Protein AF-A0A9P9FDB9-F1 (afdb_monomer_lite)

Secondary structure (DSSP, 8-state):
----PPP------EEEEEEEEEEESBSEE-SEEEEEEEEEEEEEEEEE---S---GGGGG-GGGS----TT-SS-TTTT--EEEEEEEEEE-TTEEEEEEEESSSPPSEE-BT-EEEEEEEEEEEE-----------S-----HHHHHHHHHHHTT--EEEEEEEEEEEEETTS--EE-GGGGTSS--EE---EEEEEEEEEEEP-TT-TTSPP--B-GGGTHHHHHHHH-HHHHHHHHHHHHHT------------------------------------

Organism: NCBI:txid307937

Radius of gyration: 31.64 Å; chains: 1; bounding box: 134×62×79 Å

pLDDT: mean 72.61, std 21.55, range [30.05, 97.5]

Foldseek 3Di:
DDDDDDDDDPPQQWAWDKDKDKDWLKQAAEAFKDKGKMKIKIATWIAGDDPPDDDPVVVPDPVRTDPDDPDDPDPQDSRWWWFQKDKDKAWDPFKDWPDKDAPDDPPRIHTHGDMGMMMTIMMGHHHDPDPPPDPDPDPDPDDVVNVVQVVCLQLQVDKDWTIKMKIKTAIPVWDKDAPPVVVVDPDGIDGDMDIDIDTDMHTYADPVHPNHDPTHGHCVRVLVVCCVHVNNVVSVVVSVVRVVPDDDRPPPPPPPPDPDDDDDDDDDDDDDDDDDDDDDD

Structure (mmCIF, N/CA/C/O backbone):
data_AF-A0A9P9FDB9-F1
#
_entry.id   AF-A0A9P9FDB9-F1
#
loop_
_atom_site.group_PDB
_atom_site.id
_atom_site.type_symbol
_atom_site.label_atom_id
_atom_site.label_alt_id
_atom_site.label_comp_id
_atom_site.label_asym_id
_atom_site.label_entity_id
_atom_site.label_seq_id
_atom_site.pdbx_PDB_ins_code
_atom_site.Cartn_x
_atom_site.Cartn_y
_atom_site.Cartn_z
_atom_site.occupancy
_atom_site.B_iso_or_equiv
_atom_site.auth_seq_id
_atom_site.auth_comp_id
_atom_site.auth_asym_id
_atom_site.auth_atom_id
_atom_site.pdbx_PDB_model_num
ATOM 1 N N . MET A 1 1 ? 57.859 -5.981 -10.224 1.00 38.59 1 MET A N 1
ATOM 2 C CA . MET A 1 1 ? 56.650 -5.133 -10.282 1.00 38.59 1 MET A CA 1
ATOM 3 C C . MET A 1 1 ? 55.458 -6.046 -10.507 1.00 38.59 1 MET A C 1
ATOM 5 O O . MET A 1 1 ? 55.127 -6.369 -11.637 1.00 38.59 1 MET A O 1
ATOM 9 N N . THR A 1 2 ? 54.909 -6.576 -9.421 1.00 35.78 2 THR A N 1
ATOM 10 C CA . THR A 1 2 ? 53.761 -7.485 -9.413 1.00 35.78 2 THR A CA 1
ATOM 11 C C . THR A 1 2 ? 52.486 -6.652 -9.339 1.00 35.78 2 THR A C 1
ATOM 13 O O . THR A 1 2 ? 52.218 -6.010 -8.326 1.00 35.78 2 THR A O 1
ATOM 16 N N . GLY A 1 3 ? 51.729 -6.621 -10.438 1.00 41.47 3 GLY A N 1
ATOM 17 C CA . GLY A 1 3 ? 50.389 -6.046 -10.476 1.00 41.47 3 GLY A CA 1
ATOM 18 C C . GLY A 1 3 ? 49.434 -6.927 -9.679 1.00 41.47 3 GLY A C 1
ATOM 19 O O . GLY A 1 3 ? 49.027 -7.988 -10.143 1.00 41.47 3 GLY A O 1
ATOM 20 N N . LEU A 1 4 ? 49.119 -6.502 -8.459 1.00 43.50 4 LEU A N 1
ATOM 21 C CA . LEU A 1 4 ? 48.033 -7.066 -7.669 1.00 43.50 4 LEU A CA 1
ATOM 22 C C . LEU A 1 4 ? 46.714 -6.560 -8.261 1.00 43.50 4 LEU A C 1
ATOM 24 O O . LEU A 1 4 ? 46.328 -5.415 -8.037 1.00 43.50 4 LEU A O 1
ATOM 28 N N . ASN A 1 5 ? 46.032 -7.414 -9.026 1.00 41.19 5 ASN A N 1
ATOM 29 C CA . ASN A 1 5 ? 44.599 -7.255 -9.257 1.00 41.19 5 ASN A CA 1
ATOM 30 C C . ASN A 1 5 ? 43.888 -7.259 -7.892 1.00 41.19 5 ASN A C 1
ATOM 32 O O . ASN A 1 5 ? 44.193 -8.132 -7.070 1.00 41.19 5 ASN A O 1
ATOM 36 N N . PRO A 1 6 ? 42.963 -6.323 -7.613 1.00 41.00 6 PRO A N 1
ATOM 37 C CA . PRO A 1 6 ? 42.204 -6.374 -6.377 1.00 41.00 6 PRO A CA 1
ATOM 38 C C . PRO A 1 6 ? 41.281 -7.608 -6.369 1.00 41.00 6 PRO A C 1
ATOM 40 O O . PRO A 1 6 ? 40.762 -8.006 -7.416 1.00 41.00 6 PRO A O 1
ATOM 43 N N . PRO A 1 7 ? 41.092 -8.233 -5.195 1.00 43.94 7 PRO A N 1
ATOM 44 C CA . PRO A 1 7 ? 40.336 -9.466 -5.043 1.00 43.94 7 PRO A CA 1
ATOM 45 C C . PRO A 1 7 ? 38.841 -9.182 -5.210 1.00 43.94 7 PRO A C 1
ATOM 47 O O . PRO A 1 7 ? 38.330 -8.226 -4.631 1.00 43.94 7 PRO A O 1
ATOM 50 N N . TRP A 1 8 ? 38.175 -10.016 -6.011 1.00 38.00 8 TRP A N 1
ATOM 51 C CA . TRP A 1 8 ? 36.730 -10.256 -6.088 1.00 38.00 8 TRP A CA 1
ATOM 52 C C . TRP A 1 8 ? 35.880 -9.404 -5.130 1.00 38.00 8 TRP A C 1
ATOM 54 O O . TRP A 1 8 ? 35.553 -9.839 -4.025 1.00 38.00 8 TRP A O 1
ATOM 64 N N . ARG A 1 9 ? 35.474 -8.202 -5.554 1.00 39.72 9 ARG A N 1
ATOM 65 C CA . ARG A 1 9 ? 34.215 -7.666 -5.037 1.00 39.72 9 ARG A CA 1
ATOM 66 C C . ARG A 1 9 ? 33.121 -8.441 -5.762 1.00 39.72 9 ARG A C 1
ATOM 68 O O . ARG A 1 9 ? 33.160 -8.470 -6.991 1.00 39.72 9 ARG A O 1
ATOM 75 N N . PRO A 1 10 ? 32.178 -9.098 -5.070 1.00 44.44 10 PRO A N 1
ATOM 76 C CA . PRO A 1 10 ? 30.914 -9.372 -5.719 1.00 44.44 10 PRO A CA 1
ATOM 77 C C . PRO A 1 10 ? 30.371 -8.000 -6.115 1.00 44.44 10 PRO A C 1
ATOM 79 O O . PRO A 1 10 ? 30.083 -7.178 -5.244 1.00 44.44 10 PRO A O 1
ATOM 82 N N . ASP A 1 11 ? 30.330 -7.714 -7.414 1.00 54.03 11 ASP A N 1
ATOM 83 C CA . ASP A 1 11 ? 29.536 -6.607 -7.921 1.00 54.03 11 ASP A CA 1
ATOM 84 C C . ASP A 1 11 ? 28.124 -6.876 -7.410 1.00 54.03 11 ASP A C 1
ATOM 86 O O . ASP A 1 11 ? 27.458 -7.821 -7.840 1.00 54.03 11 ASP A O 1
ATOM 90 N N . HIS A 1 12 ? 27.718 -6.147 -6.371 1.00 60.78 12 HIS A N 1
ATOM 91 C CA . HIS A 1 12 ? 26.379 -6.264 -5.829 1.00 60.78 12 HIS A CA 1
ATOM 92 C C . HIS A 1 12 ? 25.453 -5.777 -6.935 1.00 60.78 12 HIS A C 1
ATOM 94 O O . HIS A 1 12 ? 25.337 -4.580 -7.180 1.00 60.78 12 HIS A O 1
ATOM 100 N N . ALA A 1 13 ? 24.868 -6.716 -7.671 1.00 77.69 13 ALA A N 1
ATOM 101 C CA . ALA A 1 13 ? 23.904 -6.386 -8.696 1.00 77.69 13 ALA A CA 1
ATOM 102 C C . ALA A 1 13 ? 22.647 -5.888 -7.976 1.00 77.69 13 ALA A C 1
ATOM 104 O O . ALA A 1 13 ? 22.131 -6.573 -7.096 1.00 77.69 13 ALA A O 1
ATOM 105 N N . TYR A 1 14 ? 22.185 -4.686 -8.302 1.00 82.56 14 TYR A N 1
ATOM 106 C CA . TYR A 1 14 ? 20.953 -4.126 -7.754 1.00 82.56 14 TYR A CA 1
ATOM 107 C C . TYR A 1 14 ? 19.859 -4.163 -8.812 1.00 82.56 14 TYR A C 1
ATOM 109 O O . TYR A 1 14 ? 20.126 -4.036 -10.007 1.00 82.56 14 TYR A O 1
ATOM 117 N N . VAL A 1 15 ? 18.621 -4.315 -8.359 1.00 87.38 15 VAL A N 1
ATOM 118 C CA . VAL A 1 15 ? 17.427 -4.245 -9.197 1.00 87.38 15 VAL A CA 1
ATOM 119 C C . VAL A 1 15 ? 16.468 -3.215 -8.625 1.00 87.38 15 VAL A C 1
ATOM 121 O O . VAL A 1 15 ? 16.246 -3.161 -7.413 1.00 87.38 15 VAL A O 1
ATOM 124 N N . LEU A 1 16 ? 15.911 -2.380 -9.496 1.00 90.31 16 LEU A N 1
ATOM 125 C CA . LEU A 1 16 ? 14.859 -1.454 -9.119 1.00 90.31 16 LEU A CA 1
ATOM 126 C C . LEU A 1 16 ? 13.549 -2.217 -8.887 1.00 90.31 16 LEU A C 1
ATOM 128 O O . LEU A 1 16 ? 13.047 -2.916 -9.761 1.00 90.31 16 LEU A O 1
ATOM 132 N N . THR A 1 17 ? 12.965 -2.070 -7.705 1.00 91.00 17 THR A N 1
ATOM 133 C CA . THR A 1 17 ? 11.674 -2.667 -7.351 1.00 91.00 17 THR A CA 1
ATOM 134 C C . THR A 1 17 ? 10.758 -1.616 -6.734 1.00 91.00 17 THR A C 1
ATOM 136 O O . THR A 1 17 ? 11.233 -0.676 -6.088 1.00 91.00 17 THR A O 1
ATOM 139 N N . PRO A 1 18 ? 9.433 -1.721 -6.929 1.00 93.38 18 PRO A N 1
ATOM 140 C CA . PRO A 1 18 ? 8.509 -0.883 -6.189 1.00 93.38 18 PRO A CA 1
ATOM 141 C C . PRO A 1 18 ? 8.477 -1.336 -4.726 1.00 93.38 18 PRO A C 1
ATOM 143 O O . PRO A 1 18 ? 8.327 -2.518 -4.419 1.00 93.38 18 PRO A O 1
ATOM 146 N N . HIS A 1 19 ? 8.585 -0.378 -3.819 1.00 93.75 19 HIS A N 1
ATOM 147 C CA . HIS A 1 19 ? 8.390 -0.561 -2.391 1.00 93.75 19 HIS A CA 1
ATOM 148 C C . HIS A 1 19 ? 7.096 0.128 -1.982 1.00 93.75 19 HIS A C 1
ATOM 150 O O . HIS A 1 19 ? 6.933 1.317 -2.244 1.00 93.75 19 HIS A O 1
ATOM 156 N N . VAL A 1 20 ? 6.195 -0.611 -1.338 1.00 95.31 20 VAL A N 1
ATOM 157 C CA . VAL A 1 20 ? 4.917 -0.086 -0.852 1.00 95.31 20 VAL A CA 1
ATOM 158 C C . VAL A 1 20 ? 5.013 0.140 0.648 1.00 95.31 20 VAL A C 1
ATOM 160 O O . VAL A 1 20 ? 5.289 -0.791 1.400 1.00 95.31 20 VAL A O 1
ATOM 163 N N . GLU A 1 21 ? 4.747 1.364 1.075 1.00 95.44 21 GLU A N 1
ATOM 164 C CA . GLU A 1 21 ? 4.654 1.749 2.476 1.00 95.44 21 GLU A CA 1
ATOM 165 C C . GLU A 1 21 ? 3.246 2.260 2.770 1.00 95.44 21 GLU A C 1
ATOM 167 O O . GLU A 1 21 ? 2.665 3.006 1.980 1.00 95.44 21 GLU A O 1
ATOM 172 N N . VAL A 1 22 ? 2.672 1.820 3.890 1.00 94.94 22 VAL A N 1
ATOM 173 C CA . VAL A 1 22 ? 1.297 2.154 4.259 1.00 94.94 22 VAL A CA 1
ATOM 174 C C . VAL A 1 22 ? 1.279 2.799 5.634 1.00 94.94 22 VAL A C 1
ATOM 176 O O . VAL A 1 22 ? 1.628 2.170 6.631 1.00 94.94 22 VAL A O 1
ATOM 179 N N . THR A 1 23 ? 0.807 4.039 5.684 1.00 94.06 23 THR A N 1
ATOM 180 C CA . THR A 1 23 ? 0.662 4.825 6.909 1.00 94.06 23 THR A CA 1
ATOM 181 C C . THR A 1 23 ? -0.819 5.037 7.174 1.00 94.06 23 THR A C 1
ATOM 183 O O . THR A 1 23 ? -1.564 5.516 6.321 1.00 94.06 23 THR A O 1
ATOM 186 N N . SER A 1 24 ? -1.284 4.642 8.353 1.00 90.81 24 SER A N 1
ATOM 187 C CA . SER A 1 24 ? -2.687 4.783 8.753 1.00 90.81 24 SER A CA 1
ATOM 188 C C . SER A 1 24 ? -2.852 5.910 9.765 1.00 90.81 24 SER A C 1
ATOM 190 O O . SER A 1 24 ? -1.979 6.141 10.598 1.00 90.81 24 SER A O 1
ATOM 192 N N . GLU A 1 25 ? -4.004 6.576 9.729 1.00 89.19 25 GLU A N 1
ATOM 193 C CA . GLU A 1 25 ? -4.431 7.506 10.782 1.00 89.19 25 GLU A CA 1
ATOM 194 C C . GLU A 1 25 ? -4.659 6.795 12.130 1.00 89.19 25 GLU A C 1
ATOM 196 O O . GLU A 1 25 ? -4.532 7.393 13.198 1.00 89.19 25 GLU A O 1
ATOM 201 N N . VAL A 1 26 ? -5.003 5.507 12.077 1.00 87.69 26 VAL A N 1
ATOM 202 C CA . VAL A 1 26 ? -5.323 4.668 13.234 1.00 87.69 26 VAL A CA 1
ATOM 203 C C . VAL A 1 26 ? -4.189 3.690 13.528 1.00 87.69 26 VAL A C 1
ATOM 205 O O . VAL A 1 26 ? -3.672 3.036 12.623 1.00 87.69 26 VAL A O 1
ATOM 208 N N . ALA A 1 27 ? -3.831 3.551 14.805 1.00 85.19 27 ALA A N 1
ATOM 209 C CA . ALA A 1 27 ? -2.856 2.552 15.252 1.00 85.19 27 ALA A CA 1
ATOM 210 C C . ALA A 1 27 ? -3.516 1.213 15.629 1.00 85.19 27 ALA A C 1
ATOM 212 O O . ALA 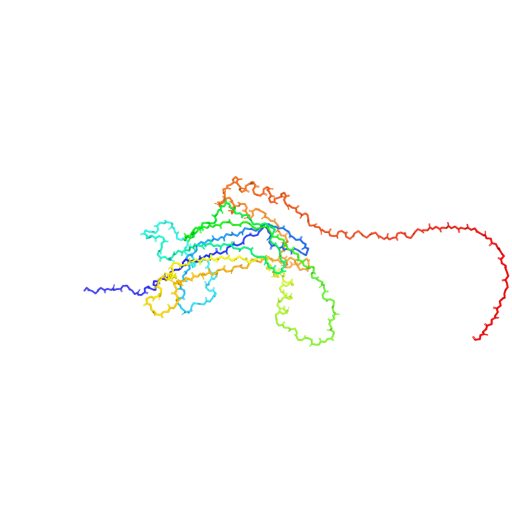A 1 27 ? -2.950 0.144 15.393 1.00 85.19 27 ALA A O 1
ATOM 213 N N . ALA A 1 28 ? -4.718 1.272 16.210 1.00 87.56 28 ALA A N 1
ATOM 214 C CA . ALA A 1 28 ? -5.492 0.103 16.609 1.00 87.56 28 ALA A CA 1
ATOM 215 C C . ALA A 1 28 ? -7.002 0.377 16.553 1.00 87.56 28 ALA A C 1
ATOM 217 O O . ALA A 1 28 ? -7.446 1.514 16.729 1.00 87.56 28 ALA A O 1
ATOM 218 N N . LEU A 1 29 ? -7.794 -0.674 16.336 1.00 88.75 29 LEU A N 1
ATOM 219 C CA . LEU A 1 29 ? -9.251 -0.608 16.215 1.00 88.75 29 LEU A CA 1
ATOM 220 C C . LEU A 1 29 ? -9.948 -1.397 17.318 1.00 88.75 29 LEU A C 1
ATOM 222 O O . LEU A 1 29 ? -9.721 -2.592 17.465 1.00 88.75 29 LEU A O 1
ATOM 226 N N . ALA A 1 30 ? -10.857 -0.759 18.050 1.00 87.81 30 ALA A N 1
ATOM 227 C CA . ALA A 1 30 ? -11.768 -1.475 18.943 1.00 87.81 30 ALA A CA 1
ATOM 228 C C . ALA A 1 30 ? -12.859 -2.222 18.149 1.00 87.81 30 ALA A C 1
ATOM 230 O O . ALA A 1 30 ? -13.001 -2.049 16.939 1.00 87.81 30 ALA A O 1
ATOM 231 N N . ALA A 1 31 ? -13.689 -3.013 18.828 1.00 87.12 31 ALA A N 1
ATOM 232 C CA . ALA A 1 31 ? -14.883 -3.584 18.207 1.00 87.12 31 ALA A CA 1
ATOM 233 C C . ALA A 1 31 ? -15.829 -2.481 17.685 1.00 87.12 31 ALA A C 1
ATOM 235 O O . ALA A 1 31 ? -16.013 -1.454 18.340 1.00 87.12 31 ALA A O 1
ATOM 236 N N . GLY A 1 32 ? -16.451 -2.713 16.529 1.00 88.00 32 GLY A N 1
ATOM 237 C CA . GLY A 1 32 ? -17.389 -1.792 15.889 1.00 88.00 32 GLY A CA 1
ATOM 238 C C . GLY A 1 32 ? -17.008 -1.427 14.455 1.00 88.00 32 GLY A C 1
ATOM 239 O O . GLY A 1 32 ? -16.056 -1.957 13.880 1.00 88.00 32 GLY A O 1
ATOM 240 N N . ARG A 1 33 ? -17.783 -0.509 13.873 1.00 90.69 33 ARG A N 1
ATOM 241 C CA . ARG A 1 33 ? -17.546 0.020 12.528 1.00 90.69 33 ARG A CA 1
ATOM 242 C C . ARG A 1 33 ? -16.620 1.228 12.594 1.00 90.69 33 ARG A C 1
ATOM 244 O O . ARG A 1 33 ? -16.910 2.185 13.309 1.00 90.69 33 ARG A O 1
ATOM 251 N N . HIS A 1 34 ? -15.552 1.199 11.806 1.00 90.94 34 HIS A N 1
ATOM 252 C CA . HIS A 1 34 ? -14.562 2.271 11.734 1.00 90.94 34 HIS A CA 1
ATOM 253 C C . HIS A 1 34 ? -14.403 2.758 10.308 1.00 90.94 34 HIS A C 1
ATOM 255 O O . HIS A 1 34 ? -14.542 1.997 9.352 1.00 90.94 34 HIS A O 1
ATOM 261 N N . THR A 1 35 ? -14.099 4.041 10.172 1.00 92.62 35 THR A N 1
ATOM 262 C CA . THR A 1 35 ? -13.724 4.659 8.906 1.00 92.62 35 THR A CA 1
ATOM 263 C C . THR A 1 35 ? -12.554 5.592 9.170 1.00 92.62 35 THR A C 1
ATOM 265 O O . THR A 1 35 ? -12.587 6.331 10.152 1.00 92.62 35 THR A O 1
ATOM 268 N N . TRP A 1 36 ? -11.508 5.498 8.354 1.00 92.62 36 TRP A N 1
ATOM 269 C CA . TRP A 1 36 ? -10.285 6.286 8.510 1.00 92.62 36 TRP A CA 1
ATOM 270 C C . TRP A 1 36 ? -9.577 6.470 7.173 1.00 92.62 36 TRP A C 1
ATOM 272 O O . TRP A 1 36 ? -9.891 5.792 6.188 1.00 92.62 36 TRP A O 1
ATOM 282 N N . TRP A 1 37 ? -8.596 7.368 7.159 1.00 93.81 37 TRP A N 1
ATOM 283 C CA . TRP A 1 37 ? -7.721 7.564 6.014 1.00 93.81 37 TRP A CA 1
ATOM 284 C C . TRP A 1 37 ? -6.403 6.810 6.164 1.00 93.81 37 TRP A C 1
ATOM 286 O O . TRP A 1 37 ? -5.771 6.790 7.223 1.00 93.81 37 TRP A O 1
ATOM 296 N N . THR A 1 38 ? -5.962 6.201 5.068 1.00 94.69 38 THR A N 1
ATOM 297 C CA . THR A 1 38 ? -4.620 5.643 4.941 1.00 94.69 38 THR A CA 1
ATOM 298 C C . THR A 1 38 ? -3.898 6.272 3.763 1.00 94.69 38 THR A C 1
ATOM 300 O O . THR A 1 38 ? -4.480 6.512 2.704 1.00 94.69 38 THR A O 1
ATOM 303 N N . ALA A 1 39 ? -2.619 6.542 3.964 1.00 95.25 39 ALA A N 1
ATOM 304 C CA . ALA A 1 39 ? -1.687 6.905 2.928 1.00 95.25 39 ALA A CA 1
ATOM 305 C C . ALA A 1 39 ? -0.896 5.684 2.468 1.00 95.25 39 ALA A C 1
ATOM 307 O O . ALA A 1 39 ? -0.383 4.919 3.278 1.00 95.25 39 ALA A O 1
ATOM 308 N N . ILE A 1 40 ? -0.785 5.541 1.156 1.00 96.31 40 ILE A N 1
ATOM 309 C CA . ILE A 1 40 ? -0.046 4.491 0.473 1.00 96.31 40 ILE A CA 1
ATOM 310 C C . ILE A 1 40 ? 1.024 5.195 -0.350 1.00 96.31 40 ILE A C 1
ATOM 312 O O . ILE A 1 40 ? 0.719 5.853 -1.349 1.00 96.31 40 ILE A O 1
ATOM 316 N N . GLU A 1 41 ? 2.270 5.079 0.088 1.00 95.25 41 GLU A N 1
ATOM 317 C CA . GLU A 1 41 ? 3.427 5.578 -0.638 1.00 95.25 41 GLU A CA 1
ATOM 318 C C . GLU A 1 41 ? 4.073 4.436 -1.422 1.00 95.25 41 GLU A C 1
ATOM 320 O O . GLU A 1 41 ? 4.331 3.360 -0.885 1.00 95.25 41 GLU A O 1
ATOM 325 N N . ILE A 1 42 ? 4.334 4.665 -2.708 1.00 94.50 42 ILE A N 1
ATOM 326 C CA . ILE A 1 42 ? 5.038 3.704 -3.560 1.00 94.50 42 ILE A CA 1
ATOM 327 C C . ILE A 1 42 ? 6.321 4.353 -4.037 1.00 94.50 42 ILE A C 1
ATOM 329 O O . ILE A 1 42 ? 6.276 5.366 -4.730 1.00 94.50 42 ILE A O 1
ATOM 333 N N . THR A 1 43 ? 7.449 3.748 -3.688 1.00 92.62 43 THR A N 1
ATOM 334 C CA . THR A 1 43 ? 8.788 4.289 -3.932 1.00 92.62 43 THR A CA 1
ATOM 335 C C . THR A 1 43 ? 9.596 3.318 -4.776 1.00 92.62 43 THR A C 1
ATOM 337 O O . THR A 1 43 ? 9.605 2.120 -4.504 1.00 92.62 43 THR A O 1
ATOM 340 N N . GLY A 1 44 ? 10.316 3.810 -5.782 1.00 91.12 44 GLY A N 1
ATOM 341 C CA . GLY A 1 44 ? 11.301 2.996 -6.490 1.00 91.12 44 GLY A CA 1
ATOM 342 C C . GLY A 1 44 ? 12.529 2.786 -5.605 1.00 91.12 44 GLY A C 1
ATOM 343 O O . GLY A 1 44 ? 13.248 3.745 -5.324 1.00 91.12 44 GLY A O 1
ATOM 344 N N . ARG A 1 45 ? 12.788 1.554 -5.157 1.00 89.69 45 ARG A N 1
ATOM 345 C CA . ARG A 1 45 ? 13.952 1.214 -4.322 1.00 89.69 45 ARG A CA 1
ATOM 346 C C . ARG A 1 45 ? 14.900 0.267 -5.043 1.00 89.69 45 ARG A C 1
ATOM 348 O O . ARG A 1 45 ? 14.473 -0.643 -5.745 1.00 89.69 45 ARG A O 1
ATOM 355 N N . LEU A 1 46 ? 16.198 0.473 -4.840 1.00 88.12 46 LEU A N 1
ATOM 356 C CA . LEU A 1 46 ? 17.222 -0.459 -5.299 1.00 88.12 46 LEU A CA 1
ATOM 357 C C . LEU A 1 46 ? 17.380 -1.572 -4.273 1.00 88.12 46 LEU A C 1
ATOM 359 O O . LEU A 1 46 ? 17.792 -1.330 -3.140 1.00 88.12 46 LEU A O 1
ATOM 363 N N . SER A 1 47 ? 17.056 -2.789 -4.690 1.00 82.69 47 SER A N 1
ATOM 364 C CA . SER A 1 47 ? 17.197 -3.990 -3.876 1.00 82.69 47 SER A CA 1
ATOM 365 C C . SER A 1 47 ? 18.409 -4.787 -4.355 1.00 82.69 47 SER A C 1
ATOM 367 O O . SER A 1 47 ? 18.555 -4.981 -5.565 1.00 82.69 47 SER A O 1
ATOM 369 N N . PRO A 1 48 ? 19.292 -5.260 -3.460 1.00 80.50 48 PRO A N 1
ATOM 370 C CA . PRO A 1 48 ? 20.389 -6.128 -3.861 1.00 80.50 48 PRO A CA 1
ATOM 371 C C . PRO A 1 48 ? 19.837 -7.464 -4.372 1.00 80.50 48 PRO A C 1
ATOM 373 O O . PRO A 1 48 ? 18.974 -8.082 -3.746 1.00 80.50 48 PRO A O 1
ATOM 376 N N . ILE A 1 49 ? 20.360 -7.935 -5.499 1.00 75.62 49 ILE A N 1
ATOM 377 C CA . ILE A 1 49 ? 20.120 -9.283 -6.001 1.00 75.62 49 ILE A CA 1
ATOM 378 C C . ILE A 1 49 ? 20.911 -10.228 -5.102 1.00 75.62 49 ILE A C 1
ATOM 380 O O . ILE A 1 49 ? 22.142 -10.280 -5.125 1.00 75.62 49 ILE A O 1
ATOM 384 N N . LEU A 1 50 ? 20.187 -10.969 -4.269 1.00 65.81 50 LEU A N 1
ATOM 385 C CA . LEU A 1 50 ? 20.779 -11.984 -3.415 1.00 65.81 50 LEU A CA 1
ATOM 386 C C . LEU A 1 50 ? 21.108 -13.209 -4.275 1.00 65.81 50 LEU A C 1
ATOM 388 O O . LEU A 1 50 ? 20.233 -14.017 -4.585 1.00 65.81 50 LEU A O 1
ATOM 392 N N . SER A 1 51 ? 22.377 -13.360 -4.659 1.00 52.44 51 SER A N 1
ATOM 393 C CA . SER A 1 51 ? 22.886 -14.639 -5.162 1.00 52.44 51 SER A CA 1
ATOM 394 C C . SER A 1 51 ? 22.705 -15.688 -4.062 1.00 52.44 51 SER A C 1
ATOM 396 O O . SER A 1 51 ? 23.178 -15.495 -2.943 1.00 52.44 51 SER A O 1
ATOM 398 N N . GLY A 1 52 ? 21.943 -16.742 -4.369 1.00 47.38 52 GLY A N 1
ATOM 399 C CA . GLY A 1 52 ? 21.365 -17.691 -3.412 1.00 47.38 52 GLY A CA 1
ATOM 400 C C . GLY A 1 52 ? 22.277 -18.070 -2.242 1.00 47.38 52 GLY A C 1
ATOM 401 O O . GLY A 1 52 ? 23.360 -18.614 -2.438 1.00 47.38 52 GLY A O 1
ATOM 402 N N . GLY A 1 53 ? 21.807 -17.792 -1.022 1.00 48.41 53 GLY A N 1
ATOM 403 C CA . GLY A 1 53 ? 22.490 -18.152 0.225 1.00 48.41 53 GLY A CA 1
ATOM 404 C C . GLY A 1 53 ? 22.254 -17.198 1.402 1.00 48.41 53 GLY A C 1
ATOM 405 O O . GLY A 1 53 ? 22.625 -17.530 2.523 1.00 48.41 53 GLY A O 1
ATOM 406 N N . ALA A 1 54 ? 21.645 -16.029 1.182 1.00 50.25 54 ALA A N 1
ATOM 407 C CA . ALA A 1 54 ? 21.427 -15.052 2.247 1.00 50.25 54 ALA A CA 1
ATOM 408 C C . ALA A 1 54 ? 20.182 -15.369 3.098 1.00 50.25 54 ALA A C 1
ATOM 410 O O . ALA A 1 54 ? 19.072 -15.528 2.589 1.00 50.25 54 ALA A O 1
ATOM 411 N N . ASP A 1 55 ? 20.410 -15.429 4.407 1.00 48.88 55 ASP A N 1
ATOM 412 C CA . ASP A 1 55 ? 19.443 -15.693 5.471 1.00 48.88 55 ASP A CA 1
ATOM 413 C C . ASP A 1 55 ? 18.278 -14.668 5.432 1.00 48.88 55 ASP A C 1
ATOM 415 O O . ASP A 1 55 ? 18.535 -13.457 5.452 1.00 48.88 55 ASP A O 1
ATOM 419 N N . PRO A 1 56 ? 16.994 -15.081 5.389 1.00 49.31 56 PRO A N 1
ATOM 420 C CA . PRO A 1 56 ? 15.852 -14.164 5.280 1.00 49.31 56 PRO A CA 1
ATOM 421 C C . PRO A 1 56 ? 15.742 -13.139 6.420 1.00 49.31 56 PRO A C 1
ATOM 423 O O . PRO A 1 56 ? 15.126 -12.091 6.243 1.00 49.31 56 PRO A O 1
ATOM 426 N N . LYS A 1 57 ? 16.390 -13.372 7.570 1.00 45.06 57 LYS A N 1
ATOM 427 C CA . LYS A 1 57 ? 16.448 -12.404 8.682 1.00 45.06 57 LYS A CA 1
ATOM 428 C C . LYS A 1 57 ? 17.347 -11.188 8.425 1.00 45.06 57 LYS A C 1
ATOM 430 O O . LYS A 1 57 ? 17.225 -10.199 9.139 1.00 45.06 57 LYS A O 1
ATOM 435 N N . ALA A 1 58 ? 18.221 -11.217 7.416 1.00 45.72 58 ALA A N 1
ATOM 436 C CA . ALA A 1 58 ? 19.014 -10.046 7.029 1.00 45.72 58 ALA A CA 1
ATOM 437 C C . ALA A 1 58 ? 18.202 -9.010 6.221 1.00 45.72 58 ALA A C 1
ATOM 439 O O . ALA A 1 58 ? 18.640 -7.871 6.075 1.00 45.72 58 ALA A O 1
ATOM 440 N N . GLN A 1 59 ? 17.011 -9.386 5.735 1.00 48.06 59 GLN A N 1
ATOM 441 C CA . GLN A 1 59 ? 16.151 -8.560 4.876 1.00 48.06 59 GLN A CA 1
ATOM 442 C C . GLN A 1 59 ? 15.419 -7.439 5.633 1.00 48.06 59 GLN A C 1
ATOM 444 O O . GLN A 1 59 ? 14.931 -6.503 5.010 1.00 48.06 59 GLN A O 1
ATOM 449 N N . SER A 1 60 ? 15.353 -7.502 6.969 1.00 43.03 60 SER A N 1
ATOM 450 C CA . SER A 1 60 ? 14.665 -6.504 7.801 1.00 43.03 60 SER A CA 1
ATOM 451 C C . SER A 1 60 ? 15.580 -5.403 8.346 1.00 43.03 60 SER A C 1
ATOM 453 O O . SER A 1 60 ? 15.125 -4.588 9.150 1.00 43.03 60 SER A O 1
ATOM 455 N N . ARG A 1 61 ? 16.870 -5.367 7.970 1.00 40.53 61 ARG A N 1
ATOM 456 C CA . ARG A 1 61 ? 17.739 -4.232 8.318 1.00 40.53 61 ARG A CA 1
ATOM 457 C C . ARG A 1 61 ? 17.598 -3.137 7.254 1.00 40.53 61 ARG A C 1
ATOM 459 O O . ARG A 1 61 ? 17.878 -3.414 6.087 1.00 40.53 61 ARG A O 1
ATOM 466 N N . PRO A 1 62 ? 17.249 -1.894 7.637 1.00 44.22 62 PRO A N 1
ATOM 467 C CA . PRO A 1 62 ? 17.221 -0.755 6.712 1.00 44.22 62 PRO A CA 1
ATOM 468 C C . PRO A 1 62 ? 18.593 -0.483 6.060 1.00 44.22 62 PRO A C 1
ATOM 470 O O . PRO A 1 62 ? 18.658 0.150 5.013 1.00 44.22 62 PRO A O 1
ATOM 473 N N . ASP A 1 63 ? 19.672 -1.041 6.622 1.00 43.03 63 ASP A N 1
ATOM 474 C CA . ASP A 1 63 ? 21.065 -0.884 6.183 1.00 43.03 63 ASP A CA 1
ATOM 475 C C . ASP A 1 63 ? 21.391 -1.476 4.790 1.00 43.03 63 ASP A C 1
ATOM 477 O O . ASP A 1 63 ? 22.472 -1.216 4.264 1.00 43.03 63 ASP A O 1
ATOM 481 N N . PHE A 1 64 ? 20.506 -2.280 4.180 1.00 43.62 64 PHE A N 1
ATOM 482 C CA . PHE A 1 64 ? 20.738 -2.863 2.842 1.00 43.62 64 PHE A CA 1
ATOM 483 C C . PHE A 1 64 ? 20.113 -2.070 1.684 1.00 43.62 64 PHE A C 1
ATOM 485 O O . PHE A 1 64 ? 20.353 -2.398 0.520 1.00 43.62 64 PHE A O 1
ATOM 492 N N . CYS A 1 65 ? 19.333 -1.029 1.982 1.00 43.69 65 CYS A N 1
ATOM 493 C CA . CYS A 1 65 ? 18.759 -0.141 0.977 1.00 43.69 65 CYS A CA 1
ATOM 494 C C . CYS A 1 65 ? 19.673 1.075 0.812 1.00 43.69 65 CYS A C 1
ATOM 496 O O . CYS A 1 65 ? 19.801 1.886 1.725 1.00 43.69 65 CYS A O 1
ATOM 498 N N . ILE A 1 66 ? 20.309 1.222 -0.351 1.00 47.59 66 ILE A N 1
ATOM 499 C CA . ILE A 1 66 ? 21.062 2.443 -0.639 1.00 47.59 66 ILE A CA 1
ATOM 500 C C . ILE A 1 66 ? 20.059 3.506 -1.095 1.00 47.59 66 ILE A C 1
ATOM 502 O O . ILE A 1 66 ? 19.606 3.496 -2.240 1.00 47.59 66 ILE A O 1
ATOM 506 N N . GLU A 1 67 ? 19.724 4.442 -0.207 1.00 44.44 67 GLU A N 1
ATOM 507 C CA . GLU A 1 67 ? 19.230 5.760 -0.611 1.00 44.44 67 GLU A CA 1
ATOM 508 C C . GLU A 1 67 ? 20.396 6.486 -1.297 1.00 44.44 67 GLU A C 1
ATOM 510 O O . GLU A 1 67 ? 21.196 7.171 -0.661 1.00 44.44 67 GLU A O 1
ATOM 515 N N . LEU A 1 68 ? 20.591 6.235 -2.596 1.00 48.59 68 LEU A N 1
ATOM 516 C CA . LEU A 1 68 ? 21.677 6.867 -3.340 1.00 48.59 68 LEU A CA 1
ATOM 517 C C . LEU A 1 68 ? 21.456 8.388 -3.355 1.00 48.59 68 LEU A C 1
ATOM 519 O O . LEU A 1 68 ? 20.386 8.844 -3.769 1.00 48.59 68 LEU A O 1
ATOM 523 N N . PRO A 1 69 ? 22.468 9.197 -2.988 1.00 41.88 69 PRO A N 1
ATOM 524 C CA . PRO A 1 69 ? 22.472 10.611 -3.320 1.00 41.88 69 PRO A CA 1
ATOM 525 C C . PRO A 1 69 ? 22.329 10.750 -4.838 1.00 41.88 69 PRO A C 1
ATOM 527 O O . PRO A 1 69 ? 23.021 10.060 -5.589 1.00 41.88 69 PRO A O 1
ATOM 530 N N . ILE A 1 70 ? 21.471 11.671 -5.282 1.00 47.84 70 ILE A N 1
ATOM 531 C CA . ILE A 1 70 ? 21.017 11.926 -6.670 1.00 47.84 70 ILE A CA 1
ATOM 532 C C . ILE A 1 70 ? 22.167 12.320 -7.647 1.00 47.84 70 ILE A C 1
ATOM 534 O O . ILE A 1 70 ? 21.954 12.833 -8.743 1.00 47.84 70 ILE A O 1
ATOM 538 N N . HIS A 1 71 ? 23.434 12.085 -7.298 1.00 43.34 71 HIS A N 1
ATOM 539 C CA . HIS A 1 71 ? 24.618 12.532 -8.035 1.00 43.34 71 HIS A CA 1
ATOM 540 C C . HIS A 1 71 ? 25.612 11.406 -8.364 1.00 43.34 71 HIS A C 1
ATOM 542 O O . HIS A 1 71 ? 26.811 11.653 -8.497 1.00 43.34 71 HIS A O 1
ATOM 548 N N . SER A 1 72 ? 25.142 10.166 -8.539 1.00 43.88 72 SER A N 1
ATOM 549 C CA . SER A 1 72 ? 25.952 9.133 -9.201 1.00 43.88 72 SER A CA 1
ATOM 550 C C . SER A 1 72 ? 25.986 9.416 -10.703 1.00 43.88 72 SER A C 1
ATOM 552 O O . SER A 1 72 ? 24.963 9.458 -11.377 1.00 43.88 72 SER A O 1
ATOM 554 N N . ARG A 1 73 ? 27.183 9.671 -11.223 1.00 41.06 73 ARG A N 1
ATOM 555 C CA . ARG A 1 73 ? 27.482 10.114 -12.591 1.00 41.06 73 ARG A CA 1
ATOM 556 C C . ARG A 1 73 ? 27.390 8.962 -13.612 1.00 41.06 73 ARG A C 1
ATOM 558 O O . ARG A 1 73 ? 28.303 8.777 -14.410 1.00 41.06 73 ARG A O 1
ATOM 565 N N . GLY A 1 74 ? 26.300 8.199 -13.562 1.00 42.94 74 GLY A N 1
ATOM 566 C CA . GLY A 1 74 ? 25.925 7.119 -14.477 1.00 42.94 74 GLY A CA 1
ATOM 567 C C . GLY A 1 74 ? 24.406 7.154 -14.637 1.00 42.94 74 GLY A C 1
ATOM 568 O O . GLY A 1 74 ? 23.694 7.286 -13.646 1.00 42.94 74 GLY A O 1
ATOM 569 N N . GLY A 1 75 ? 23.903 7.183 -15.875 1.00 44.91 75 GLY A N 1
ATOM 570 C CA . GLY A 1 75 ? 22.481 7.416 -16.156 1.00 44.91 75 GLY A CA 1
ATOM 571 C C . GLY A 1 75 ? 21.572 6.478 -15.355 1.00 44.91 75 GLY A C 1
ATOM 572 O O . GLY A 1 75 ? 21.884 5.298 -15.227 1.00 44.91 75 GLY A O 1
ATOM 573 N N . GLY A 1 76 ? 20.450 6.995 -14.839 1.00 52.66 76 GLY A N 1
ATOM 574 C CA . GLY A 1 76 ? 19.515 6.326 -13.913 1.00 52.66 76 GLY A CA 1
ATOM 575 C C . GLY A 1 76 ? 18.795 5.063 -14.421 1.00 52.66 76 GLY A C 1
ATOM 576 O O . GLY A 1 76 ? 17.711 4.752 -13.941 1.00 52.66 76 GLY A O 1
ATOM 577 N N . PHE A 1 77 ? 19.382 4.356 -15.386 1.00 57.78 77 PHE A N 1
ATOM 578 C CA . PHE A 1 77 ? 18.931 3.100 -15.979 1.00 57.78 77 PHE A CA 1
ATOM 579 C C . PHE A 1 77 ? 19.858 1.915 -15.665 1.00 57.78 77 PHE A C 1
ATOM 581 O O . PHE A 1 77 ? 19.538 0.795 -16.054 1.00 57.78 77 PHE A O 1
ATOM 588 N N . GLU A 1 78 ? 20.984 2.129 -14.971 1.00 69.06 78 GLU A N 1
ATOM 589 C CA . GLU A 1 78 ? 21.961 1.071 -14.650 1.00 69.06 78 GLU A CA 1
ATOM 590 C C . GLU A 1 78 ? 21.340 -0.111 -13.881 1.00 69.06 78 GLU A C 1
ATOM 592 O O . GLU A 1 78 ? 21.755 -1.253 -14.051 1.00 69.06 78 GLU A O 1
ATOM 597 N N . PHE A 1 79 ? 20.276 0.145 -13.115 1.00 74.31 79 PHE A N 1
ATOM 598 C CA . PHE A 1 79 ? 19.586 -0.848 -12.283 1.00 74.31 79 PHE A CA 1
ATOM 599 C C . PHE A 1 79 ? 18.178 -1.205 -12.789 1.00 74.31 79 PHE A C 1
ATOM 601 O O . PHE A 1 79 ? 17.383 -1.821 -12.076 1.00 74.31 79 PHE A O 1
ATOM 608 N N . GLY A 1 80 ? 17.871 -0.810 -14.026 1.00 79.94 80 GLY A N 1
ATOM 609 C CA . GLY A 1 80 ? 16.571 -0.979 -14.661 1.00 79.94 80 GLY A CA 1
ATOM 610 C C . GLY A 1 80 ? 15.584 0.168 -14.420 1.00 79.94 80 GLY A C 1
ATOM 611 O O . GLY A 1 80 ? 15.875 1.134 -13.717 1.00 79.94 80 GLY A O 1
ATOM 612 N N . SER A 1 81 ? 14.415 0.075 -15.056 1.00 84.94 81 SER A N 1
ATOM 613 C CA . SER A 1 81 ? 13.305 1.025 -14.925 1.00 84.94 81 SER A CA 1
ATOM 614 C C . SER A 1 81 ? 11.975 0.300 -14.740 1.00 84.94 81 SER A C 1
ATOM 616 O O . SER A 1 81 ? 11.816 -0.842 -15.187 1.00 84.94 81 SER A O 1
ATOM 618 N N . LEU A 1 82 ? 11.050 0.967 -14.044 1.00 91.00 82 LEU A N 1
ATOM 619 C CA . LEU A 1 82 ? 9.678 0.517 -13.842 1.00 91.00 82 LEU A CA 1
ATOM 620 C C . LEU A 1 82 ? 8.766 1.346 -14.738 1.00 91.00 82 LEU A C 1
ATOM 622 O O . LEU A 1 82 ? 8.601 2.541 -14.500 1.00 91.00 82 LEU A O 1
ATOM 626 N N . ASP A 1 83 ? 8.160 0.701 -15.725 1.00 90.19 83 ASP A N 1
ATOM 627 C CA . ASP A 1 83 ? 7.382 1.346 -16.776 1.00 90.19 83 ASP A CA 1
ATOM 628 C C . ASP A 1 83 ? 5.940 0.822 -16.748 1.00 90.19 83 ASP A C 1
ATOM 630 O O . ASP A 1 83 ? 5.676 -0.271 -16.244 1.00 90.19 83 ASP A O 1
ATOM 634 N N . ASP A 1 84 ? 5.004 1.558 -17.350 1.00 90.38 84 ASP A N 1
ATOM 635 C CA . ASP A 1 84 ? 3.586 1.173 -17.445 1.00 90.38 84 ASP A CA 1
ATOM 636 C C . ASP A 1 84 ? 2.977 0.825 -16.072 1.00 90.38 84 ASP A C 1
ATOM 638 O O . ASP A 1 84 ? 2.307 -0.196 -15.888 1.00 90.38 84 ASP A O 1
ATOM 642 N N . LEU A 1 85 ? 3.283 1.669 -15.082 1.00 91.62 85 LEU A N 1
ATOM 643 C CA . LEU A 1 85 ? 2.896 1.464 -13.693 1.00 91.62 85 LEU A CA 1
ATOM 644 C C . LEU A 1 85 ? 1.387 1.673 -13.500 1.00 91.62 85 LEU A C 1
ATOM 646 O O . LEU A 1 85 ? 0.840 2.736 -13.792 1.00 91.62 85 LEU A O 1
ATOM 650 N N . SER A 1 86 ? 0.718 0.677 -12.926 1.00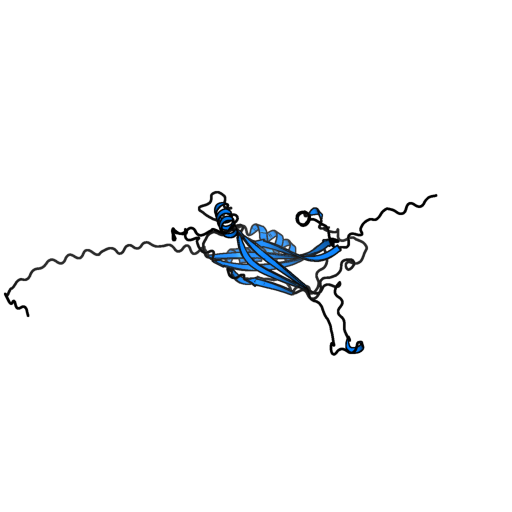 92.38 86 SER A N 1
ATOM 651 C CA . SER A 1 86 ? -0.680 0.758 -12.506 1.00 92.38 86 SER A CA 1
ATOM 652 C C . SER A 1 86 ? -0.820 0.340 -11.050 1.00 92.38 86 SER A C 1
ATOM 654 O O . SER A 1 86 ? -0.295 -0.697 -10.644 1.00 92.38 86 SER A O 1
ATOM 656 N N . VAL A 1 87 ? -1.563 1.127 -10.273 1.00 93.56 87 VAL A N 1
ATOM 657 C CA . VAL A 1 87 ? -1.785 0.859 -8.850 1.00 93.56 87 VAL A CA 1
ATOM 658 C C . VAL A 1 87 ? -3.266 0.672 -8.568 1.00 93.56 87 VAL A C 1
ATOM 660 O O . VAL A 1 87 ? -4.083 1.558 -8.847 1.00 93.56 87 VAL A O 1
ATOM 663 N N . GLU A 1 88 ? -3.589 -0.456 -7.951 1.00 95.56 88 GLU A N 1
ATOM 664 C CA . GLU A 1 88 ? -4.929 -0.821 -7.508 1.00 95.56 88 GLU A CA 1
ATOM 665 C C . GLU A 1 88 ? -4.947 -0.975 -5.987 1.00 95.56 88 GLU A C 1
ATOM 667 O O . GLU A 1 88 ? -4.043 -1.566 -5.396 1.00 95.56 88 GLU A O 1
ATOM 672 N N . VAL A 1 89 ? -5.989 -0.430 -5.356 1.00 96.56 89 VAL A N 1
ATOM 673 C CA . VAL A 1 89 ? -6.260 -0.603 -3.925 1.00 96.56 89 VAL A CA 1
ATOM 674 C C . VAL A 1 89 ? -7.535 -1.419 -3.823 1.00 96.56 89 VAL A C 1
ATOM 676 O O . VAL A 1 89 ? -8.608 -0.944 -4.190 1.00 96.56 89 VAL A O 1
ATOM 679 N N . LEU A 1 90 ? -7.402 -2.662 -3.377 1.00 97.12 90 LEU A N 1
ATOM 680 C CA . LEU A 1 90 ? -8.487 -3.631 -3.319 1.00 97.12 90 LEU A CA 1
ATOM 681 C C . LEU A 1 90 ? -8.887 -3.871 -1.857 1.00 97.12 90 LEU A C 1
ATOM 683 O O . LEU A 1 90 ? -8.002 -3.949 -0.999 1.00 97.12 90 LEU A O 1
ATOM 687 N N . PRO A 1 91 ? -10.188 -3.999 -1.548 1.00 96.06 91 PRO A N 1
ATOM 688 C CA . PRO A 1 91 ? -10.626 -4.363 -0.207 1.00 96.06 91 PRO A CA 1
ATOM 689 C C . PRO A 1 91 ? -10.217 -5.800 0.136 1.00 96.06 91 PRO A C 1
ATOM 691 O O . PRO A 1 91 ? -10.008 -6.639 -0.742 1.00 96.06 91 PRO A O 1
ATOM 694 N N . THR A 1 92 ? -10.142 -6.092 1.430 1.00 93.62 92 THR A N 1
ATOM 695 C CA . THR A 1 92 ? -10.090 -7.466 1.940 1.00 93.62 92 THR A CA 1
ATOM 696 C C . THR A 1 92 ? -11.509 -7.954 2.232 1.00 93.62 92 THR A C 1
ATOM 698 O O . THR A 1 92 ? -12.467 -7.185 2.187 1.00 93.62 92 THR A O 1
ATOM 701 N N . GLY A 1 93 ? -11.674 -9.232 2.586 1.00 88.12 93 GLY A N 1
ATOM 702 C CA . GLY A 1 93 ? -12.990 -9.771 2.958 1.00 88.12 93 GLY A CA 1
ATOM 703 C C . GLY A 1 93 ? -13.639 -9.099 4.181 1.00 88.12 93 GLY A C 1
ATOM 704 O O . GLY A 1 93 ? -14.827 -9.290 4.420 1.00 88.12 93 GLY A O 1
ATOM 705 N N . SER A 1 94 ? -12.878 -8.321 4.953 1.00 86.81 94 SER A N 1
ATOM 706 C CA . SER A 1 94 ? -13.340 -7.613 6.150 1.00 86.81 94 SER A CA 1
ATOM 707 C C . SER A 1 94 ? -13.547 -6.113 5.951 1.00 86.81 94 SER A C 1
ATOM 709 O O . SER A 1 94 ? -14.014 -5.456 6.882 1.00 86.81 94 SER A O 1
ATOM 711 N N . SER A 1 95 ? -13.197 -5.555 4.788 1.00 94.88 95 SER A N 1
ATOM 712 C CA . SER A 1 95 ? -13.173 -4.109 4.561 1.00 94.88 95 SER A CA 1
ATOM 713 C C . SER A 1 95 ? -13.898 -3.679 3.286 1.00 94.88 95 SER A C 1
ATOM 715 O O . SER A 1 95 ? -14.274 -4.478 2.432 1.00 94.88 95 SER A O 1
ATOM 717 N N . SER A 1 96 ? -14.081 -2.369 3.156 1.00 95.88 96 SER A N 1
ATOM 718 C CA . SER A 1 96 ? -14.508 -1.699 1.933 1.00 95.88 96 SER A CA 1
ATOM 719 C C . SER A 1 96 ? -13.656 -0.452 1.701 1.00 95.88 96 SER A C 1
ATOM 721 O O . SER A 1 96 ? -13.207 0.201 2.647 1.00 95.88 96 SER A O 1
ATOM 723 N N . ILE A 1 97 ? -13.416 -0.134 0.429 1.00 96.62 97 ILE A N 1
ATOM 724 C CA . ILE A 1 97 ? -12.719 1.085 0.014 1.00 96.62 97 ILE A CA 1
ATOM 725 C C . ILE A 1 97 ? -13.791 2.103 -0.366 1.00 96.62 97 ILE A C 1
ATOM 727 O O . ILE A 1 97 ? -14.485 1.918 -1.364 1.00 96.62 97 ILE A O 1
ATOM 731 N N . LEU A 1 98 ? -13.955 3.149 0.441 1.00 94.69 98 LEU A N 1
ATOM 732 C CA . LEU A 1 98 ? -14.974 4.175 0.203 1.00 94.69 98 LEU A CA 1
ATOM 733 C C . LEU A 1 98 ? -14.527 5.166 -0.869 1.00 94.69 98 LEU A C 1
ATOM 735 O O . LEU A 1 98 ? -15.315 5.587 -1.712 1.00 94.69 98 LEU A O 1
ATOM 739 N N . GLN A 1 99 ? -13.249 5.538 -0.830 1.00 93.75 99 GLN A N 1
ATOM 740 C CA . GLN A 1 99 ? -12.688 6.543 -1.716 1.00 93.75 99 GLN A CA 1
ATOM 741 C C . GLN A 1 99 ? -11.195 6.305 -1.920 1.00 93.75 99 GLN A C 1
ATOM 743 O O . GLN A 1 99 ? -10.496 5.899 -0.996 1.00 93.75 99 GLN A O 1
ATOM 748 N N . VAL A 1 100 ? -10.696 6.597 -3.122 1.00 94.00 100 VAL A N 1
ATOM 749 C CA . VAL A 1 100 ? -9.261 6.643 -3.422 1.00 94.00 100 VAL A CA 1
ATOM 750 C C . VAL A 1 100 ? -8.953 7.984 -4.075 1.00 94.00 100 VAL A C 1
ATOM 752 O O . VAL A 1 100 ? -9.535 8.323 -5.103 1.00 94.00 100 VAL A O 1
ATOM 755 N N . LEU A 1 101 ? -8.041 8.742 -3.477 1.00 91.94 101 LEU A N 1
ATOM 756 C CA . LEU A 1 101 ? -7.608 10.056 -3.932 1.00 91.94 101 LEU A CA 1
ATOM 757 C C . LEU A 1 101 ? -6.158 10.019 -4.401 1.00 91.94 101 LEU A C 1
ATOM 759 O O . LEU A 1 101 ? -5.294 9.373 -3.804 1.00 91.94 101 LEU A O 1
ATOM 763 N N . ARG A 1 102 ? -5.912 10.728 -5.501 1.00 89.06 102 ARG A N 1
ATOM 764 C CA . ARG A 1 102 ? -4.621 10.831 -6.182 1.00 89.06 102 ARG A CA 1
ATOM 765 C C . ARG A 1 102 ? -4.503 12.247 -6.727 1.00 89.06 102 ARG A C 1
ATOM 767 O O . ARG A 1 102 ? -5.483 12.784 -7.235 1.00 89.06 102 ARG A O 1
ATOM 774 N N . GLU A 1 103 ? -3.325 12.848 -6.624 1.00 77.31 103 GLU A N 1
ATOM 775 C CA . GLU A 1 103 ? -3.132 14.237 -7.051 1.00 77.31 103 GLU A CA 1
ATOM 776 C C . GLU A 1 103 ? -3.021 14.390 -8.580 1.00 77.31 103 GLU A C 1
ATOM 778 O O . GLU A 1 103 ? -3.386 15.434 -9.118 1.00 77.31 103 GLU A O 1
ATOM 783 N N . GLN A 1 104 ? -2.536 13.363 -9.288 1.00 67.44 104 GLN A N 1
ATOM 784 C CA . GLN A 1 104 ? -2.281 13.384 -10.736 1.00 67.44 104 GLN A CA 1
ATOM 785 C C . GLN A 1 104 ? -2.554 12.013 -11.379 1.00 67.44 104 GLN A C 1
ATOM 787 O O . GLN A 1 104 ? -2.726 11.006 -10.683 1.00 67.44 104 GLN A O 1
ATOM 792 N N . THR A 1 105 ? -2.551 11.952 -12.717 1.00 68.38 105 THR A N 1
ATOM 793 C CA . THR A 1 105 ? -2.373 10.682 -13.439 1.00 68.38 105 THR A CA 1
ATOM 794 C C . THR A 1 105 ? -1.055 10.064 -12.990 1.00 68.38 105 THR A C 1
ATOM 796 O O . THR A 1 105 ? -0.026 10.735 -13.058 1.00 68.38 105 THR A O 1
ATOM 799 N N . LEU A 1 106 ? -1.095 8.818 -12.505 1.00 67.56 106 LEU A N 1
ATOM 800 C CA . LEU A 1 106 ? 0.098 8.088 -12.074 1.00 67.56 106 LEU A CA 1
ATOM 801 C C . LEU A 1 106 ? 1.198 8.237 -13.131 1.00 67.56 106 LEU A C 1
ATOM 803 O O . LEU A 1 106 ? 0.903 8.074 -14.320 1.00 67.56 106 LEU A O 1
ATOM 807 N N . PRO A 1 107 ? 2.438 8.561 -12.731 1.00 72.69 107 PRO A N 1
ATOM 808 C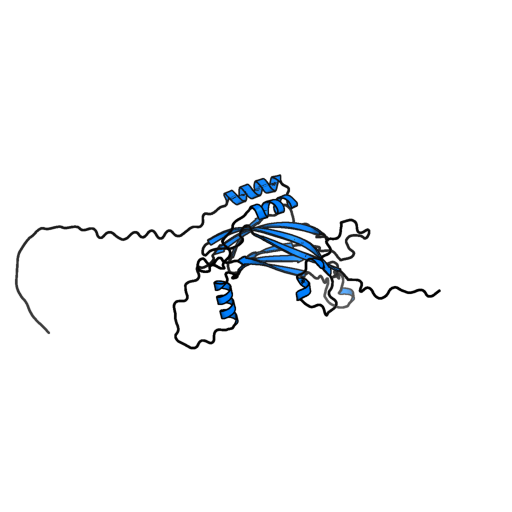 CA . PRO A 1 107 ? 3.520 8.603 -13.688 1.00 72.69 107 PRO A CA 1
ATOM 809 C C . PRO A 1 107 ? 3.631 7.216 -14.319 1.00 72.69 107 PRO A C 1
ATOM 811 O O . PRO A 1 107 ? 3.613 6.194 -13.633 1.00 72.69 107 PRO A O 1
ATOM 814 N N . SER A 1 108 ? 3.747 7.178 -15.644 1.00 79.44 108 SER A N 1
ATOM 815 C CA . SER A 1 108 ? 3.934 5.927 -16.381 1.00 79.44 108 SER A CA 1
ATOM 816 C C . SER A 1 108 ? 5.287 5.272 -16.095 1.00 79.44 108 SER A C 1
ATOM 818 O O . SER A 1 108 ? 5.549 4.193 -16.612 1.00 79.44 108 SER A O 1
ATOM 820 N N . PHE A 1 109 ? 6.150 5.942 -15.329 1.00 82.62 109 PHE A N 1
ATOM 821 C CA . PHE A 1 109 ? 7.503 5.533 -14.995 1.00 82.62 109 PHE A CA 1
ATOM 822 C C . PHE A 1 109 ? 7.810 5.825 -13.525 1.00 82.62 109 PHE A C 1
ATOM 824 O O . PHE A 1 109 ? 7.448 6.886 -13.018 1.00 82.62 109 PHE A O 1
ATOM 831 N N . LEU A 1 110 ? 8.529 4.920 -12.864 1.00 85.94 110 LEU A N 1
ATOM 832 C CA . LEU A 1 110 ? 9.060 5.119 -11.517 1.00 85.94 110 LEU A CA 1
ATOM 833 C C . LEU A 1 110 ? 10.570 4.851 -11.534 1.00 85.94 110 LEU A C 1
ATOM 835 O O . LEU A 1 110 ? 11.020 3.786 -11.956 1.00 85.94 110 LEU A O 1
ATOM 839 N N . HIS A 1 111 ? 11.351 5.829 -11.081 1.00 83.12 111 HIS A N 1
ATOM 840 C CA . HIS A 1 111 ? 12.809 5.750 -10.968 1.00 83.12 111 HIS A CA 1
ATOM 841 C C . HIS A 1 111 ? 13.241 5.513 -9.516 1.00 83.12 111 HIS A C 1
ATOM 843 O O . HIS A 1 111 ? 12.467 5.730 -8.578 1.00 83.12 111 HIS A O 1
ATOM 849 N N . ALA A 1 112 ? 14.496 5.107 -9.316 1.00 85.56 112 ALA A N 1
ATOM 850 C CA . ALA A 1 112 ? 15.077 4.979 -7.981 1.00 85.56 112 ALA A CA 1
ATOM 851 C C . ALA A 1 112 ? 14.969 6.302 -7.198 1.00 85.56 112 ALA A C 1
ATOM 853 O O . ALA A 1 112 ? 15.304 7.366 -7.717 1.00 85.56 112 ALA A O 1
ATOM 854 N N . GLY A 1 113 ? 14.473 6.234 -5.963 1.00 81.81 113 GLY A N 1
ATOM 855 C CA . GLY A 1 113 ? 14.279 7.389 -5.081 1.00 81.81 113 GLY A CA 1
ATOM 856 C C . GLY A 1 113 ? 13.054 8.253 -5.397 1.00 81.81 113 GLY A C 1
ATOM 857 O O . GLY A 1 113 ? 12.704 9.109 -4.590 1.00 81.81 113 GLY A O 1
ATOM 858 N N . SER A 1 114 ? 12.370 8.033 -6.525 1.00 85.81 114 SER A N 1
ATOM 859 C CA . SER A 1 114 ? 11.080 8.680 -6.790 1.00 85.81 114 SER A CA 1
ATOM 860 C C . SER A 1 114 ? 9.953 7.944 -6.073 1.00 85.81 114 SER A C 1
ATOM 862 O O . SER A 1 114 ? 9.990 6.714 -5.954 1.00 85.81 114 SER A O 1
ATOM 864 N N . SER A 1 115 ? 8.952 8.688 -5.609 1.00 90.44 115 SER A N 1
ATOM 865 C CA . SER A 1 115 ? 7.783 8.122 -4.953 1.00 90.44 115 SER A CA 1
ATOM 866 C C . SER A 1 115 ? 6.488 8.800 -5.381 1.00 90.44 115 SER A C 1
ATOM 868 O O . SER A 1 115 ? 6.477 9.920 -5.889 1.00 90.44 115 SER A O 1
ATOM 870 N N . ILE A 1 116 ? 5.390 8.075 -5.205 1.00 92.25 116 ILE A N 1
ATOM 871 C CA . ILE A 1 116 ? 4.025 8.536 -5.451 1.00 92.25 116 ILE A CA 1
ATOM 872 C C . ILE A 1 116 ? 3.183 8.297 -4.204 1.00 92.25 116 ILE A C 1
ATOM 874 O O . ILE A 1 116 ? 3.398 7.321 -3.485 1.00 92.25 116 ILE A O 1
ATOM 878 N N . LEU A 1 117 ? 2.196 9.160 -3.981 1.00 94.12 117 LEU A N 1
ATOM 879 C CA . LEU A 1 117 ? 1.281 9.065 -2.850 1.00 94.12 117 LEU A CA 1
ATOM 880 C C . LEU A 1 117 ? -0.159 8.870 -3.316 1.00 94.12 117 LEU A C 1
ATOM 882 O O . LEU A 1 117 ? -0.674 9.622 -4.148 1.00 94.12 117 LEU A O 1
ATOM 886 N N . ILE A 1 118 ? -0.817 7.880 -2.723 1.00 95.00 118 ILE A N 1
ATOM 887 C CA . ILE A 1 118 ? -2.243 7.601 -2.874 1.00 95.00 118 ILE A CA 1
ATOM 888 C C . ILE A 1 118 ? -2.874 7.661 -1.488 1.00 95.00 118 ILE A C 1
ATOM 890 O O . ILE A 1 118 ? -2.338 7.100 -0.538 1.00 95.00 118 ILE A O 1
ATOM 894 N N . LEU A 1 119 ? -4.030 8.307 -1.373 1.00 94.81 119 LEU A N 1
ATOM 895 C CA . LEU A 1 119 ? -4.832 8.261 -0.154 1.00 94.81 119 LEU A CA 1
ATOM 896 C C . LEU A 1 119 ? -6.047 7.374 -0.388 1.00 94.81 119 LEU A C 1
ATOM 898 O O . LEU A 1 119 ? -6.695 7.476 -1.426 1.00 94.81 119 LEU A O 1
ATOM 902 N N . ALA A 1 120 ? -6.372 6.520 0.571 1.00 95.31 120 ALA A N 1
ATOM 903 C CA . ALA A 1 120 ? -7.570 5.698 0.532 1.00 95.31 120 ALA A CA 1
ATOM 904 C C . ALA A 1 120 ? -8.364 5.868 1.825 1.00 95.31 120 ALA A C 1
ATOM 906 O O . ALA A 1 120 ? -7.805 5.838 2.920 1.00 95.31 120 ALA A O 1
ATOM 907 N N . GLN A 1 121 ? -9.674 6.038 1.691 1.00 95.25 121 GLN A N 1
ATOM 908 C CA . GLN A 1 121 ? -10.597 5.997 2.810 1.00 95.25 121 GLN A CA 1
ATOM 909 C C . GLN A 1 121 ? -11.114 4.570 2.954 1.00 95.25 121 GLN A C 1
ATOM 911 O O . GLN A 1 121 ? -11.729 4.018 2.037 1.00 95.25 121 GLN A O 1
ATOM 916 N N . ILE A 1 122 ? -10.846 3.977 4.109 1.00 95.25 122 ILE A N 1
ATOM 917 C CA . ILE A 1 122 ? -11.150 2.581 4.402 1.00 95.25 122 ILE A CA 1
ATOM 918 C C . ILE A 1 122 ? -12.304 2.535 5.385 1.00 95.25 122 ILE A C 1
ATOM 920 O O . ILE A 1 122 ? -12.333 3.309 6.340 1.00 95.25 122 ILE A O 1
ATOM 924 N N . GLN A 1 123 ? -13.224 1.597 5.185 1.00 94.94 123 GLN A N 1
ATOM 925 C CA . GLN A 1 123 ? -14.204 1.218 6.188 1.00 94.94 123 GLN A CA 1
ATOM 926 C C . GLN A 1 123 ? -14.060 -0.258 6.535 1.00 94.94 123 GLN A C 1
ATOM 928 O O . GLN A 1 123 ? -13.950 -1.111 5.657 1.00 94.94 123 GLN A O 1
ATOM 933 N N . ILE A 1 124 ? -14.092 -0.559 7.828 1.00 93.50 124 ILE A N 1
ATOM 934 C CA . ILE A 1 124 ? -14.024 -1.923 8.343 1.00 93.50 124 ILE A CA 1
ATOM 935 C C . ILE A 1 124 ? -15.057 -2.104 9.449 1.00 93.50 124 ILE A C 1
ATOM 937 O O . ILE A 1 124 ? -15.356 -1.165 10.193 1.00 93.50 124 ILE A O 1
ATOM 941 N N . GLU A 1 125 ? -15.576 -3.317 9.583 1.00 90.38 125 GLU A N 1
ATOM 942 C CA . GLU A 1 125 ? -16.409 -3.704 10.716 1.00 90.38 125 GLU A CA 1
ATOM 943 C C . GLU A 1 125 ? -15.691 -4.782 11.526 1.00 90.38 125 GLU A C 1
ATOM 945 O O . GLU A 1 125 ? -15.596 -5.943 11.127 1.00 90.38 125 GLU A O 1
ATOM 950 N N . VAL A 1 126 ? -15.157 -4.384 12.681 1.00 87.19 126 VAL A N 1
ATOM 951 C CA . VAL A 1 126 ? -14.517 -5.303 13.619 1.00 87.19 126 VAL A CA 1
ATOM 952 C C . VAL A 1 126 ? -15.610 -5.937 14.463 1.00 87.19 126 VAL A C 1
ATOM 954 O O . VAL A 1 126 ? -16.216 -5.290 15.324 1.00 87.19 126 VAL A O 1
ATOM 957 N N . LYS A 1 127 ? -15.869 -7.223 14.229 1.00 83.12 127 LYS A N 1
ATOM 958 C CA . LYS A 1 127 ? -16.818 -7.982 15.043 1.00 83.12 127 LYS A CA 1
ATOM 959 C C . LYS A 1 127 ? -16.321 -8.021 16.485 1.00 83.12 127 LYS A C 1
ATOM 961 O O . LYS A 1 127 ? -15.150 -8.289 16.744 1.00 83.12 127 LYS A O 1
ATOM 966 N N . LYS A 1 128 ? -17.220 -7.769 17.438 1.00 69.38 128 LYS A N 1
ATOM 967 C CA . LYS A 1 128 ? -16.916 -7.990 18.853 1.00 69.38 128 LYS A CA 1
ATOM 968 C C . LYS A 1 128 ? -16.594 -9.470 19.018 1.00 69.38 128 LYS A C 1
ATOM 970 O O . LYS A 1 128 ? -17.412 -10.299 18.623 1.00 69.38 128 LYS A O 1
ATOM 975 N N . ALA A 1 129 ? -15.440 -9.786 19.601 1.00 61.34 129 ALA A N 1
ATOM 976 C CA . ALA A 1 129 ? -15.159 -11.139 20.047 1.00 61.34 129 ALA A CA 1
ATOM 977 C C . ALA A 1 129 ? -16.284 -11.533 21.011 1.00 61.34 129 ALA A C 1
ATOM 979 O O . ALA A 1 129 ? -16.373 -11.035 22.137 1.00 61.34 129 ALA A O 1
ATOM 980 N N . THR A 1 130 ? -17.228 -12.345 20.540 1.00 50.38 130 THR A N 1
ATOM 981 C CA . THR A 1 130 ? -18.159 -13.012 21.436 1.00 50.38 130 THR A CA 1
ATOM 982 C C . THR A 1 130 ? -17.295 -13.881 22.331 1.00 50.38 130 THR A C 1
ATOM 984 O O . THR A 1 130 ? -16.549 -14.698 21.788 1.00 50.38 130 THR A O 1
ATOM 987 N N . PRO A 1 131 ? -17.350 -13.722 23.667 1.00 46.69 131 PRO A N 1
ATOM 988 C CA . PRO A 1 131 ? -16.679 -14.664 24.541 1.00 46.69 131 PRO A CA 1
ATOM 989 C C . PRO A 1 131 ? -17.221 -16.028 24.147 1.00 46.69 131 PRO A C 1
ATOM 991 O O . PRO A 1 131 ? -18.439 -16.231 24.183 1.00 46.69 131 PRO A O 1
ATOM 994 N N . VAL A 1 132 ? -16.339 -16.912 23.683 1.00 48.47 132 VAL A N 1
ATOM 995 C CA . VAL A 1 132 ? -16.688 -18.287 23.352 1.00 48.47 132 VAL A CA 1
ATOM 996 C C . VAL A 1 132 ? -17.223 -18.890 24.643 1.00 48.47 132 VAL A C 1
ATOM 998 O O . VAL A 1 132 ? -16.490 -19.328 25.529 1.00 48.47 132 VAL A O 1
ATOM 1001 N N . ARG A 1 133 ? -18.545 -18.826 24.809 1.00 47.09 133 ARG A N 1
ATOM 1002 C CA . ARG A 1 133 ? -19.244 -19.559 25.845 1.00 47.09 133 ARG A CA 1
ATOM 1003 C C . ARG A 1 133 ? -19.032 -21.016 25.487 1.00 47.09 133 ARG A C 1
ATOM 1005 O O . ARG A 1 133 ? -19.644 -21.507 24.550 1.00 47.09 133 ARG A O 1
ATOM 1012 N N . LYS A 1 134 ? -18.131 -21.656 26.230 1.00 50.03 134 LYS A N 1
ATOM 1013 C CA . LYS A 1 134 ? -18.165 -23.065 26.639 1.00 50.03 134 LYS A CA 1
ATOM 1014 C C . LYS A 1 134 ? -19.245 -23.892 25.915 1.00 50.03 134 LYS A C 1
ATOM 1016 O O . LYS A 1 134 ? -20.313 -24.135 26.466 1.00 50.03 134 LYS A O 1
ATOM 1021 N N . SER A 1 135 ? -18.953 -24.357 24.708 1.00 47.56 135 SER A N 1
ATOM 1022 C CA . SER A 1 135 ? -19.599 -25.527 24.106 1.00 47.56 135 SER A CA 1
ATOM 1023 C C . SER A 1 135 ? -18.607 -26.070 23.079 1.00 47.56 135 SER A C 1
ATOM 1025 O O . SER A 1 135 ? -18.360 -25.432 22.068 1.00 47.56 135 SER A O 1
ATOM 1027 N N . SER A 1 136 ? -17.893 -27.156 23.321 1.00 43.75 136 SER A N 1
ATOM 1028 C CA . SER A 1 136 ? -18.377 -28.442 23.791 1.00 43.75 136 SER A CA 1
ATOM 1029 C C . SER A 1 136 ? -17.365 -29.073 24.744 1.00 43.75 136 SER A C 1
ATOM 1031 O O . SER A 1 136 ? -16.153 -28.983 24.570 1.00 43.75 136 SER A O 1
ATOM 1033 N N . SER A 1 137 ? -17.889 -29.728 25.777 1.00 50.84 137 SER A N 1
ATOM 1034 C CA . SER A 1 137 ? -17.169 -30.778 26.485 1.00 50.84 137 SER A CA 1
ATOM 1035 C C . SER A 1 137 ? -16.850 -31.877 25.469 1.00 50.84 137 SER A C 1
ATOM 1037 O O . SER A 1 137 ? -17.709 -32.663 25.084 1.00 50.84 137 SER A O 1
ATOM 1039 N N . GLY A 1 138 ? -15.630 -31.853 24.958 1.00 54.44 138 GLY A N 1
ATOM 1040 C CA . GLY A 1 138 ? -15.108 -32.801 23.992 1.00 54.44 138 GLY A CA 1
ATOM 1041 C C . GLY A 1 138 ? -13.652 -32.447 23.767 1.00 54.44 138 GLY A C 1
ATOM 1042 O O . GLY A 1 138 ? -13.324 -31.274 23.625 1.00 54.44 138 GLY A O 1
ATOM 1043 N N . HIS A 1 139 ? -12.771 -33.441 23.819 1.00 52.75 139 HIS A N 1
ATOM 1044 C CA . HIS A 1 139 ? -11.327 -33.278 23.673 1.00 52.75 139 HIS A CA 1
ATOM 1045 C C . HIS A 1 139 ? -11.002 -32.859 22.228 1.00 52.75 139 HIS A C 1
ATOM 1047 O O . HIS A 1 139 ? -10.574 -33.667 21.409 1.00 52.75 139 HIS A O 1
ATOM 1053 N N . ASN A 1 140 ? -11.294 -31.606 21.883 1.00 59.91 140 ASN A N 1
ATOM 1054 C CA . ASN A 1 140 ? -10.944 -31.032 20.601 1.00 59.91 140 ASN A CA 1
ATOM 1055 C C . ASN A 1 140 ? -9.460 -30.680 20.678 1.00 59.91 140 ASN A C 1
ATOM 1057 O O . ASN A 1 140 ? -9.058 -29.858 21.501 1.00 59.91 140 ASN A O 1
ATOM 1061 N N . ARG A 1 141 ? -8.634 -31.364 19.885 1.00 66.50 141 ARG A N 1
ATOM 1062 C CA . ARG A 1 141 ? -7.211 -31.045 19.770 1.00 66.50 141 ARG A CA 1
ATOM 1063 C C . ARG A 1 141 ? -7.112 -29.651 19.156 1.00 66.50 141 ARG A C 1
ATOM 1065 O O . ARG A 1 141 ? -7.217 -29.526 17.942 1.00 66.50 141 ARG A O 1
ATOM 1072 N N . GLN A 1 142 ? -6.962 -28.626 19.993 1.00 71.19 142 GLN A N 1
ATOM 1073 C CA . GLN A 1 142 ? -6.687 -27.271 19.523 1.00 71.19 142 GLN A CA 1
ATOM 1074 C C . GLN A 1 142 ? -5.435 -27.312 18.644 1.00 71.19 142 GLN A C 1
ATOM 1076 O O . GLN A 1 142 ? -4.419 -27.904 19.027 1.00 71.19 142 GLN A O 1
ATOM 1081 N N . ASN A 1 143 ? -5.528 -26.744 17.443 1.00 82.38 143 ASN A N 1
ATOM 1082 C CA . ASN A 1 143 ? -4.377 -26.607 16.566 1.00 82.38 143 ASN A CA 1
ATOM 1083 C C . ASN A 1 143 ? -3.458 -25.518 17.145 1.00 82.38 143 ASN A C 1
ATOM 1085 O O . ASN A 1 143 ? -3.922 -24.573 17.781 1.00 82.38 143 ASN A O 1
ATOM 1089 N N . SER A 1 144 ? -2.148 -25.618 16.915 1.00 85.44 144 SER A N 1
ATOM 1090 C CA . SER A 1 144 ? -1.204 -24.570 17.314 1.00 85.44 144 SER A CA 1
ATOM 1091 C C . SER A 1 144 ? -1.545 -23.215 16.691 1.00 85.44 144 SER A C 1
ATOM 1093 O O . SER A 1 144 ? -1.229 -22.194 17.285 1.00 85.44 144 SER A O 1
ATOM 1095 N N . ALA A 1 145 ? -2.193 -23.196 15.521 1.00 83.56 145 ALA A N 1
ATOM 1096 C CA . ALA A 1 145 ? -2.683 -21.965 14.901 1.00 83.56 145 ALA A CA 1
ATOM 1097 C C . ALA A 1 145 ? -3.744 -21.262 15.766 1.00 83.56 145 ALA A C 1
ATOM 1099 O O . ALA A 1 145 ? -3.606 -20.073 16.031 1.00 83.56 145 ALA A O 1
ATOM 1100 N N . ASP A 1 146 ? -4.726 -22.012 16.271 1.00 83.69 146 ASP A N 1
ATOM 1101 C CA . ASP A 1 146 ? -5.809 -21.476 17.105 1.00 83.69 146 ASP A CA 1
ATOM 1102 C C . ASP A 1 146 ? -5.250 -20.933 18.429 1.00 83.69 146 ASP A C 1
ATOM 1104 O O . ASP A 1 146 ? -5.588 -19.837 18.859 1.00 83.69 146 ASP A O 1
ATOM 1108 N N . LEU A 1 147 ? -4.310 -21.665 19.041 1.00 86.56 147 LEU A N 1
ATOM 1109 C CA . LEU A 1 147 ? -3.633 -21.225 20.265 1.00 86.56 147 LEU A CA 1
ATOM 1110 C C . LEU A 1 147 ? -2.792 -19.961 20.050 1.00 86.56 147 LEU A C 1
ATOM 1112 O O . LEU A 1 147 ? -2.719 -19.110 20.932 1.00 86.56 147 LEU A O 1
ATOM 1116 N N . MET A 1 148 ? -2.131 -19.843 18.896 1.00 85.25 148 MET A N 1
ATOM 1117 C CA . MET A 1 148 ? -1.358 -18.651 18.541 1.00 85.25 148 MET A CA 1
ATOM 1118 C C . MET A 1 148 ? -2.268 -17.445 18.297 1.00 85.25 148 MET A C 1
ATOM 1120 O O . MET A 1 148 ? -1.894 -16.332 18.661 1.00 85.25 148 MET A O 1
ATOM 1124 N N . GLU A 1 149 ? -3.449 -17.651 17.715 1.00 84.31 149 GLU A N 1
ATOM 1125 C CA . GLU A 1 149 ? -4.457 -16.605 17.532 1.00 84.31 149 GLU A CA 1
ATOM 1126 C C . GLU A 1 149 ? -5.040 -16.148 18.876 1.00 84.31 149 GLU A C 1
ATOM 1128 O O . GLU A 1 149 ? -5.056 -14.947 19.153 1.00 84.31 149 GLU A O 1
ATOM 1133 N N . ASP A 1 150 ? -5.416 -17.088 19.748 1.00 82.44 150 ASP A N 1
ATOM 1134 C CA . ASP A 1 150 ? -5.884 -16.799 21.107 1.00 82.44 150 ASP A CA 1
ATOM 1135 C C . ASP A 1 150 ? -4.819 -16.020 21.897 1.00 82.44 150 ASP A C 1
ATOM 1137 O O . ASP A 1 150 ? -5.110 -14.983 22.497 1.00 82.44 150 ASP A O 1
ATOM 1141 N N . LEU A 1 151 ? -3.556 -16.457 21.829 1.00 86.94 151 LEU A N 1
ATOM 1142 C CA . LEU A 1 151 ? -2.442 -15.765 22.473 1.00 86.94 151 LEU A CA 1
ATOM 1143 C C . LEU A 1 151 ? -2.230 -14.364 21.885 1.00 86.94 151 LEU A C 1
ATOM 1145 O O . LEU A 1 151 ? -2.031 -13.409 22.633 1.00 86.94 151 LEU A O 1
ATOM 1149 N N . ALA A 1 152 ? -2.295 -14.202 20.562 1.00 84.88 152 ALA A N 1
ATOM 1150 C CA . ALA A 1 152 ? -2.199 -12.888 19.932 1.00 84.88 152 ALA A CA 1
ATOM 1151 C C . ALA A 1 152 ? -3.358 -11.970 20.356 1.00 84.88 152 ALA A C 1
ATOM 1153 O O . ALA A 1 152 ? -3.163 -10.762 20.498 1.00 84.88 152 ALA A O 1
ATOM 1154 N N . ALA A 1 153 ? -4.558 -12.508 20.583 1.00 80.50 153 ALA A N 1
ATOM 1155 C CA . ALA A 1 153 ? -5.706 -11.755 21.085 1.00 80.50 153 ALA A CA 1
ATOM 1156 C C . ALA A 1 153 ? -5.542 -11.347 22.557 1.00 80.50 153 ALA A C 1
ATOM 1158 O O . ALA A 1 153 ? -5.862 -10.209 22.923 1.00 80.50 153 ALA A O 1
ATOM 1159 N N . GLU A 1 154 ? -5.005 -12.236 23.395 1.00 81.94 154 GLU A N 1
ATOM 1160 C CA . GLU A 1 154 ? -4.684 -11.950 24.796 1.00 81.94 154 GLU A CA 1
ATOM 1161 C C . GLU A 1 154 ? -3.539 -10.947 24.940 1.00 81.94 154 GLU A C 1
ATOM 1163 O O . GLU A 1 154 ? -3.598 -10.075 25.803 1.00 81.94 154 GLU A O 1
ATOM 1168 N N . LEU A 1 155 ? -2.528 -11.011 24.076 1.00 83.75 155 LEU A N 1
ATOM 1169 C CA . LEU A 1 155 ? -1.411 -10.061 24.052 1.00 83.75 155 LEU A CA 1
ATOM 1170 C C . LEU A 1 155 ? -1.742 -8.767 23.294 1.00 83.75 155 LEU A C 1
ATOM 1172 O O . LEU A 1 155 ? -0.949 -7.830 23.303 1.00 83.75 155 LEU A O 1
ATOM 1176 N N . GLY A 1 156 ? -2.907 -8.700 22.643 1.00 78.00 156 GLY A N 1
ATOM 1177 C CA . GLY A 1 156 ? -3.336 -7.540 21.868 1.00 78.00 156 GLY A CA 1
ATOM 1178 C C . GLY A 1 156 ? -2.494 -7.269 20.615 1.00 78.00 156 GLY A C 1
ATOM 1179 O O . GLY A 1 156 ? -2.441 -6.131 20.152 1.00 78.00 156 GLY A O 1
ATOM 1180 N N . ASP A 1 157 ? -1.855 -8.303 20.065 1.00 82.50 157 ASP A N 1
ATOM 1181 C CA . ASP A 1 157 ? -1.132 -8.265 18.788 1.00 82.50 157 ASP A CA 1
ATOM 1182 C C . ASP A 1 157 ? -1.947 -8.854 17.623 1.00 82.50 157 ASP A C 1
ATOM 1184 O O . ASP A 1 157 ? -1.440 -9.043 16.520 1.00 82.50 157 ASP A O 1
ATOM 1188 N N . SER A 1 158 ? -3.237 -9.117 17.846 1.00 87.12 158 SER A N 1
ATOM 1189 C CA . SER A 1 158 ? -4.176 -9.446 16.772 1.00 87.12 158 SER A CA 1
ATOM 1190 C C . SER A 1 158 ? -4.230 -8.331 15.733 1.00 87.12 158 SER A C 1
ATOM 1192 O O . SER A 1 158 ? -4.313 -7.148 16.070 1.00 87.12 158 SER A O 1
ATOM 1194 N N . GLN A 1 159 ? -4.231 -8.708 14.459 1.00 90.12 159 GLN A N 1
ATOM 1195 C CA . GLN A 1 159 ? -4.293 -7.781 13.336 1.00 90.12 159 GLN A CA 1
ATOM 1196 C C . GLN A 1 159 ? -5.381 -8.201 12.359 1.00 90.12 159 GLN A C 1
ATOM 1198 O O . GLN A 1 159 ? -5.668 -9.384 12.197 1.00 90.12 159 GLN A O 1
ATOM 1203 N N . ILE A 1 160 ? -5.949 -7.222 11.667 1.00 91.19 160 ILE A N 1
ATOM 1204 C CA . ILE A 1 160 ? -6.892 -7.448 10.579 1.00 91.19 160 ILE A CA 1
ATOM 1205 C C . ILE A 1 160 ? -6.379 -6.775 9.311 1.00 91.19 160 ILE A C 1
ATOM 1207 O O . ILE A 1 160 ? -6.030 -5.593 9.312 1.00 91.19 160 ILE A O 1
ATOM 1211 N N . GLY A 1 161 ? -6.304 -7.544 8.225 1.00 93.69 161 GLY A N 1
ATOM 1212 C CA . GLY A 1 161 ? -5.991 -7.013 6.902 1.00 93.69 161 GLY A CA 1
ATOM 1213 C C . GLY A 1 161 ? -7.158 -6.177 6.386 1.00 93.69 161 GLY A C 1
ATOM 1214 O O . GLY A 1 161 ? -8.306 -6.614 6.467 1.00 93.69 161 GLY A O 1
ATOM 1215 N N . TYR A 1 162 ? -6.888 -4.997 5.837 1.00 95.25 162 TYR A N 1
ATOM 1216 C CA . TYR A 1 162 ? -7.932 -4.089 5.353 1.00 95.25 162 TYR A CA 1
ATOM 1217 C C . TYR A 1 162 ? -7.753 -3.639 3.901 1.00 95.25 162 TYR A C 1
ATOM 1219 O O . TYR A 1 162 ? -8.705 -3.123 3.321 1.00 95.25 162 TYR A O 1
ATOM 1227 N N . ALA A 1 163 ? -6.581 -3.807 3.289 1.00 97.00 163 ALA A N 1
ATOM 1228 C CA . ALA A 1 163 ? -6.413 -3.530 1.865 1.00 97.00 163 ALA A CA 1
ATOM 1229 C C . ALA A 1 163 ? -5.291 -4.370 1.249 1.00 97.00 163 ALA A C 1
ATOM 1231 O O . ALA A 1 163 ? -4.276 -4.634 1.895 1.00 97.00 163 ALA A O 1
ATOM 1232 N N . HIS A 1 164 ? -5.453 -4.723 -0.023 1.00 97.50 164 HIS A N 1
ATOM 1233 C CA . HIS A 1 164 ? -4.371 -5.191 -0.880 1.00 97.50 164 HIS A CA 1
ATOM 1234 C C . HIS A 1 164 ? -3.980 -4.076 -1.848 1.00 97.50 164 HIS A C 1
ATOM 1236 O O . HIS A 1 164 ? -4.806 -3.595 -2.624 1.00 97.50 164 HIS A O 1
ATOM 1242 N N . ILE A 1 165 ? -2.716 -3.669 -1.801 1.00 97.44 165 ILE A N 1
ATOM 1243 C CA . ILE A 1 165 ? -2.131 -2.705 -2.724 1.00 97.44 165 ILE A CA 1
ATOM 1244 C C . ILE A 1 165 ? -1.398 -3.504 -3.790 1.00 97.44 165 ILE A C 1
ATOM 1246 O O . ILE A 1 165 ? -0.372 -4.122 -3.505 1.00 97.44 165 ILE A O 1
ATOM 1250 N N . ARG A 1 166 ? -1.927 -3.497 -5.011 1.00 97.00 166 ARG A N 1
ATOM 1251 C CA . ARG A 1 166 ? -1.312 -4.158 -6.159 1.00 97.00 166 ARG A CA 1
ATOM 1252 C C . ARG A 1 166 ? -0.655 -3.117 -7.051 1.00 97.00 166 ARG A C 1
ATOM 1254 O O . ARG A 1 166 ? -1.329 -2.247 -7.598 1.00 97.00 166 ARG A O 1
ATOM 1261 N N . VAL A 1 167 ? 0.655 -3.238 -7.212 1.00 95.44 167 VAL A N 1
ATOM 1262 C CA . VAL A 1 167 ? 1.466 -2.442 -8.133 1.00 95.44 167 VAL A CA 1
ATOM 1263 C C . VAL A 1 167 ? 1.851 -3.336 -9.299 1.00 95.44 167 VAL A C 1
ATOM 1265 O O . VAL A 1 167 ? 2.644 -4.258 -9.137 1.00 95.44 167 VAL A O 1
ATOM 1268 N N . SER A 1 168 ? 1.276 -3.072 -10.467 1.00 95.00 168 SER A N 1
ATOM 1269 C CA . SER A 1 168 ? 1.576 -3.803 -11.694 1.00 95.00 168 SER A CA 1
ATOM 1270 C C . SER A 1 168 ? 2.440 -2.949 -12.604 1.00 95.00 168 SER A C 1
ATOM 1272 O O . SER A 1 168 ? 2.119 -1.785 -12.832 1.00 95.00 168 SER A O 1
ATOM 1274 N N . TYR A 1 169 ? 3.529 -3.505 -13.118 1.00 93.56 169 TYR A N 1
ATOM 1275 C CA . TYR A 1 169 ? 4.515 -2.746 -13.880 1.00 93.56 169 TYR A CA 1
ATOM 1276 C C . TYR A 1 169 ? 5.279 -3.634 -14.860 1.00 93.56 169 TYR A C 1
ATOM 1278 O O . TYR A 1 169 ? 5.270 -4.865 -14.787 1.00 93.56 169 TYR A O 1
ATOM 1286 N N . ARG A 1 170 ? 5.983 -2.994 -15.786 1.00 92.50 170 ARG A N 1
ATOM 1287 C CA . ARG A 1 170 ? 6.985 -3.615 -16.647 1.00 92.50 170 ARG A CA 1
ATOM 1288 C C . ARG A 1 170 ? 8.358 -3.255 -16.117 1.00 92.50 170 ARG A C 1
ATOM 1290 O O . ARG A 1 170 ? 8.604 -2.105 -15.781 1.00 92.50 170 ARG A O 1
ATOM 1297 N N . HIS A 1 171 ? 9.251 -4.232 -16.068 1.00 91.25 171 HIS A N 1
ATOM 1298 C CA . HIS A 1 171 ? 10.637 -3.992 -15.691 1.00 91.25 171 HIS A CA 1
ATOM 1299 C C . HIS A 1 171 ? 11.520 -4.099 -16.930 1.00 91.25 171 HIS A C 1
ATOM 1301 O O . HIS A 1 171 ? 11.380 -5.057 -17.693 1.00 91.25 171 HIS A O 1
ATOM 1307 N N . SER A 1 172 ? 12.458 -3.172 -17.117 1.00 86.94 172 SER A N 1
ATOM 1308 C CA . SER A 1 172 ? 13.348 -3.182 -18.290 1.00 86.94 172 SER A CA 1
ATOM 1309 C C . SER A 1 172 ? 14.247 -4.427 -18.387 1.00 86.94 172 SER A C 1
ATOM 1311 O O . SER A 1 172 ? 14.670 -4.797 -19.479 1.00 86.94 172 SER A O 1
ATOM 1313 N N . ALA A 1 173 ? 14.470 -5.134 -17.274 1.00 85.44 173 ALA A N 1
ATOM 1314 C CA . ALA A 1 173 ? 15.124 -6.453 -17.259 1.00 85.44 173 ALA A CA 1
ATOM 1315 C C . ALA A 1 173 ? 14.337 -7.560 -17.994 1.00 85.44 173 ALA A C 1
ATOM 1317 O O . ALA A 1 173 ? 14.905 -8.608 -18.292 1.00 85.44 173 ALA A O 1
ATOM 1318 N N . PHE A 1 174 ? 13.051 -7.350 -18.299 1.00 87.25 174 PHE A N 1
ATOM 1319 C CA . PHE A 1 174 ? 12.250 -8.275 -19.099 1.00 87.25 174 PHE A CA 1
ATOM 1320 C C . PHE A 1 174 ? 11.992 -7.677 -20.490 1.00 87.25 174 PHE A C 1
ATOM 1322 O O . PHE A 1 174 ? 11.110 -6.824 -20.648 1.00 87.25 174 PHE A O 1
ATOM 1329 N N . PRO A 1 175 ? 12.742 -8.102 -21.524 1.00 77.50 175 PRO A N 1
ATOM 1330 C CA . PRO A 1 175 ? 12.612 -7.528 -22.853 1.00 77.50 175 PRO A CA 1
ATOM 1331 C C . PRO A 1 175 ? 11.248 -7.849 -23.464 1.00 77.50 175 PRO A C 1
ATOM 1333 O O . PRO A 1 175 ? 10.674 -8.919 -23.268 1.00 77.50 175 PRO A O 1
ATOM 1336 N N . THR A 1 176 ? 10.735 -6.910 -24.255 1.00 82.31 176 THR A N 1
ATOM 1337 C CA . THR A 1 176 ? 9.547 -7.136 -25.084 1.00 82.31 176 THR A CA 1
ATOM 1338 C C . THR A 1 176 ? 9.986 -7.634 -26.448 1.00 82.31 176 THR A C 1
ATOM 1340 O O . THR A 1 176 ? 10.675 -6.920 -27.174 1.00 82.31 176 THR A O 1
ATOM 1343 N N . LEU A 1 177 ? 9.586 -8.850 -26.799 1.00 79.25 177 LEU A N 1
ATOM 1344 C CA . LEU A 1 177 ? 9.921 -9.473 -28.074 1.00 79.25 177 LEU A CA 1
ATOM 1345 C C . LEU A 1 177 ? 8.778 -9.215 -29.055 1.00 79.25 177 LEU A C 1
ATOM 1347 O O . LEU A 1 177 ? 7.661 -9.684 -28.844 1.00 79.25 177 LEU A O 1
ATOM 1351 N N . ARG A 1 178 ? 9.053 -8.464 -30.123 1.00 75.75 178 ARG A N 1
ATOM 1352 C CA . ARG A 1 178 ? 8.135 -8.254 -31.255 1.00 75.75 178 ARG A CA 1
ATOM 1353 C C . ARG A 1 178 ? 8.637 -9.062 -32.455 1.00 75.75 178 ARG A C 1
ATOM 1355 O O . ARG A 1 178 ? 9.841 -9.265 -32.573 1.00 75.75 178 ARG A O 1
ATOM 1362 N N . ASP A 1 179 ? 7.732 -9.524 -33.315 1.00 64.56 179 ASP A N 1
ATOM 1363 C CA . ASP A 1 179 ? 8.049 -10.310 -34.522 1.00 64.56 179 ASP A CA 1
ATOM 1364 C C . ASP A 1 179 ? 8.730 -11.669 -34.259 1.00 64.56 179 ASP A C 1
ATOM 1366 O O . ASP A 1 179 ? 9.683 -12.070 -34.934 1.00 64.56 179 ASP A O 1
ATOM 1370 N N . VAL A 1 180 ? 8.184 -12.452 -33.320 1.00 59.84 180 VAL A N 1
ATOM 1371 C CA . VAL A 1 180 ? 8.582 -13.866 -33.108 1.00 59.84 180 VAL A CA 1
ATOM 1372 C C . VAL A 1 180 ? 8.194 -14.762 -34.306 1.00 59.84 180 VAL A C 1
ATOM 1374 O O . VAL A 1 180 ? 8.635 -15.905 -34.422 1.00 59.84 180 VAL A O 1
ATOM 1377 N N . THR A 1 181 ? 7.454 -14.216 -35.275 1.00 53.84 181 THR A N 1
ATOM 1378 C CA . THR A 1 181 ? 7.069 -14.848 -36.546 1.00 53.84 181 THR A CA 1
ATOM 1379 C C . THR A 1 181 ? 8.254 -15.337 -37.385 1.00 53.84 181 THR A C 1
ATOM 1381 O O . THR A 1 181 ? 8.091 -16.266 -38.174 1.00 53.84 181 THR A O 1
ATOM 1384 N N . ARG A 1 182 ? 9.468 -14.797 -37.189 1.00 54.97 182 ARG A N 1
ATOM 1385 C CA . ARG A 1 182 ? 10.692 -15.287 -37.858 1.00 54.97 182 ARG A CA 1
ATOM 1386 C C . ARG A 1 182 ? 11.199 -16.643 -37.341 1.00 54.97 182 ARG A C 1
ATOM 1388 O O . ARG A 1 182 ? 12.054 -17.235 -37.990 1.00 54.97 182 ARG A O 1
ATOM 1395 N N . LEU A 1 183 ? 10.675 -17.145 -36.218 1.00 58.62 183 LEU A N 1
ATOM 1396 C CA . LEU A 1 183 ? 11.054 -18.435 -35.618 1.00 58.62 183 LEU A CA 1
ATOM 1397 C C . LEU A 1 183 ? 10.060 -19.581 -35.904 1.00 58.62 183 LEU A C 1
ATOM 1399 O O . LEU A 1 183 ? 10.171 -20.647 -35.306 1.00 58.62 183 LEU A O 1
ATOM 1403 N N . GLY A 1 184 ? 9.091 -19.389 -36.808 1.00 59.25 184 GLY A N 1
ATOM 1404 C CA . GLY A 1 184 ? 8.176 -20.457 -37.239 1.00 59.25 184 GLY A CA 1
ATOM 1405 C C . GLY A 1 184 ? 7.016 -20.771 -36.282 1.00 59.25 184 GLY A C 1
ATOM 1406 O O . GLY A 1 184 ? 6.346 -21.784 -36.462 1.00 59.25 184 GLY A O 1
ATOM 1407 N N . GLY A 1 185 ? 6.749 -19.914 -35.288 1.00 67.31 185 GLY A N 1
ATOM 1408 C CA . GLY A 1 185 ? 5.601 -20.022 -34.378 1.00 67.31 185 GLY A CA 1
ATOM 1409 C C . GLY A 1 185 ? 4.588 -18.886 -34.565 1.00 67.31 185 GLY A C 1
ATOM 1410 O O . GLY A 1 185 ? 4.971 -17.751 -34.837 1.00 67.31 185 GLY A O 1
ATOM 1411 N N . GLY A 1 186 ? 3.291 -19.171 -34.382 1.00 76.31 186 GLY A N 1
ATOM 1412 C CA . GLY A 1 186 ? 2.171 -18.225 -34.561 1.00 76.31 186 GLY A CA 1
ATOM 1413 C C . GLY A 1 186 ? 2.052 -17.099 -33.517 1.00 76.31 186 GLY A C 1
ATOM 1414 O O . GLY A 1 186 ? 0.968 -16.553 -33.335 1.00 76.31 186 GLY A O 1
ATOM 1415 N N . VAL A 1 187 ? 3.133 -16.763 -32.808 1.00 75.69 187 VAL A N 1
ATOM 1416 C CA . VAL A 1 187 ? 3.162 -15.716 -31.775 1.00 75.69 187 VAL A CA 1
ATOM 1417 C C . VAL A 1 187 ? 3.675 -14.413 -32.389 1.00 75.69 187 VAL A C 1
ATOM 1419 O O . VAL A 1 187 ? 4.769 -14.371 -32.947 1.00 75.69 187 VAL A O 1
ATOM 1422 N N . SER A 1 188 ? 2.900 -13.333 -32.281 1.00 78.25 188 SER A N 1
ATOM 1423 C CA . SER A 1 188 ? 3.248 -12.018 -32.844 1.00 78.25 188 SER A CA 1
ATOM 1424 C C . SER A 1 188 ? 4.021 -11.116 -31.874 1.00 78.25 188 SER A C 1
ATOM 1426 O O . SER A 1 188 ? 4.796 -10.264 -32.312 1.00 78.25 188 SER A O 1
ATOM 1428 N N . SER A 1 189 ? 3.849 -11.300 -30.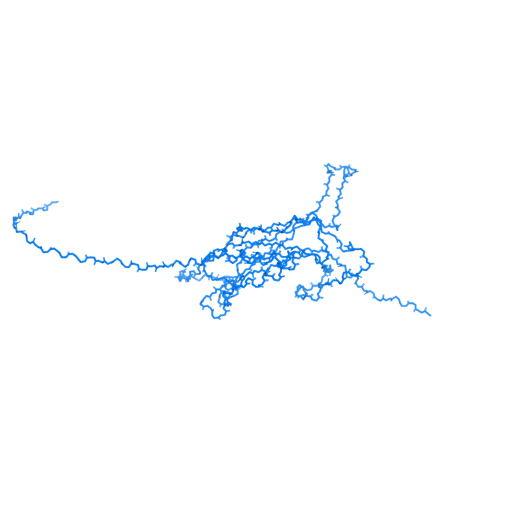560 1.00 83.38 189 SER A N 1
ATOM 1429 C CA . SER A 1 189 ? 4.506 -10.500 -29.520 1.00 83.38 189 SER A CA 1
ATOM 1430 C C . SER A 1 189 ? 4.531 -11.236 -28.178 1.00 83.38 189 SER A C 1
ATOM 1432 O O . SER A 1 189 ? 3.564 -11.910 -27.827 1.00 83.38 189 SER A O 1
ATOM 1434 N N . VAL A 1 190 ? 5.602 -11.055 -27.402 1.00 84.56 190 VAL A N 1
ATOM 1435 C CA . VAL A 1 190 ? 5.731 -11.524 -26.013 1.00 84.56 190 VAL A CA 1
ATOM 1436 C C . VAL A 1 190 ? 6.133 -10.350 -25.125 1.00 84.56 190 VAL A C 1
ATOM 1438 O O . VAL A 1 190 ? 7.081 -9.622 -25.424 1.00 84.56 190 VAL A O 1
ATOM 1441 N N . GLN A 1 191 ? 5.410 -10.173 -24.022 1.00 88.12 191 GLN A N 1
ATOM 1442 C CA . GLN A 1 191 ? 5.651 -9.123 -23.040 1.00 88.12 191 GLN A CA 1
ATOM 1443 C C . GLN A 1 191 ? 5.444 -9.679 -21.630 1.00 88.12 191 GLN A C 1
ATOM 1445 O O . GLN A 1 191 ? 4.456 -10.365 -21.377 1.00 88.12 191 GLN A O 1
ATOM 1450 N N . SER A 1 192 ? 6.349 -9.333 -20.716 1.00 90.88 192 SER A N 1
ATOM 1451 C CA . SER A 1 192 ? 6.231 -9.663 -19.294 1.00 90.88 192 SER A CA 1
ATOM 1452 C C . SER A 1 192 ? 5.719 -8.467 -18.495 1.00 90.88 192 SER A C 1
ATOM 1454 O O . SER A 1 192 ? 6.061 -7.316 -18.781 1.00 90.88 192 SER A O 1
ATOM 1456 N N . ARG A 1 193 ? 4.922 -8.753 -17.466 1.00 93.44 193 ARG A N 1
ATOM 1457 C CA . ARG A 1 193 ? 4.441 -7.793 -16.468 1.00 93.44 193 ARG A CA 1
ATOM 1458 C C . ARG A 1 193 ? 4.624 -8.418 -15.088 1.00 93.44 193 ARG A C 1
ATOM 1460 O O . ARG A 1 193 ? 4.459 -9.628 -14.946 1.00 93.44 193 ARG A O 1
ATOM 1467 N N . VAL A 1 194 ? 5.003 -7.610 -14.108 1.00 94.00 194 VAL A N 1
ATOM 1468 C CA . VAL A 1 194 ? 5.243 -8.037 -12.728 1.00 94.00 194 VAL A CA 1
ATOM 1469 C C . VAL A 1 194 ? 4.214 -7.372 -11.830 1.00 94.00 194 VAL A C 1
ATOM 1471 O O . VAL A 1 194 ? 3.931 -6.186 -11.985 1.00 94.00 194 VAL A O 1
ATOM 1474 N N . ASP A 1 195 ? 3.670 -8.146 -10.896 1.00 95.00 195 ASP A N 1
ATOM 1475 C CA . ASP A 1 195 ? 2.779 -7.661 -9.851 1.00 95.00 195 ASP A CA 1
ATOM 1476 C C . ASP A 1 195 ? 3.488 -7.723 -8.497 1.00 95.00 195 ASP A C 1
ATOM 1478 O O . ASP A 1 195 ? 3.947 -8.781 -8.066 1.00 95.00 195 ASP A O 1
ATOM 1482 N N . THR A 1 196 ? 3.535 -6.593 -7.802 1.00 94.69 196 THR A N 1
ATOM 1483 C CA . THR A 1 196 ? 3.908 -6.513 -6.390 1.00 94.69 196 THR A CA 1
ATOM 1484 C C . THR A 1 196 ? 2.648 -6.285 -5.574 1.00 94.69 196 THR A C 1
ATOM 1486 O O . THR A 1 196 ? 1.927 -5.315 -5.802 1.00 94.69 196 THR A O 1
ATOM 1489 N N . VAL A 1 197 ? 2.373 -7.183 -4.628 1.00 96.50 197 VAL A N 1
ATOM 1490 C CA . VAL A 1 197 ? 1.197 -7.100 -3.756 1.00 96.50 197 VAL A CA 1
ATOM 1491 C C . VAL A 1 197 ? 1.652 -6.879 -2.323 1.00 96.50 197 VAL A C 1
ATOM 1493 O O . VAL A 1 197 ? 2.367 -7.704 -1.761 1.00 96.50 197 VAL A O 1
ATOM 1496 N N . ALA A 1 198 ? 1.205 -5.778 -1.727 1.00 96.19 198 ALA A N 1
ATOM 1497 C CA . ALA A 1 198 ? 1.348 -5.510 -0.304 1.00 96.19 198 ALA A CA 1
ATOM 1498 C C . ALA A 1 198 ? -0.013 -5.638 0.383 1.00 96.19 198 ALA A C 1
ATOM 1500 O O . ALA A 1 198 ? -1.038 -5.233 -0.166 1.00 96.19 198 ALA A O 1
ATOM 1501 N N . THR A 1 199 ? -0.027 -6.199 1.589 1.00 96.38 199 THR A N 1
ATOM 1502 C CA . THR A 1 199 ? -1.240 -6.286 2.409 1.00 96.38 199 THR A CA 1
ATOM 1503 C C . THR A 1 199 ? -1.114 -5.312 3.561 1.00 96.38 199 THR A C 1
ATOM 1505 O O . THR A 1 199 ? -0.186 -5.415 4.357 1.00 96.38 199 THR A O 1
ATOM 1508 N N . ALA A 1 200 ? -2.048 -4.373 3.642 1.00 95.94 200 ALA A N 1
ATOM 1509 C CA . ALA A 1 200 ? -2.135 -3.448 4.752 1.00 95.94 200 ALA A CA 1
ATOM 1510 C C . ALA A 1 200 ? -2.976 -4.061 5.874 1.00 95.94 200 ALA A C 1
ATOM 1512 O O . ALA A 1 200 ? -4.089 -4.542 5.634 1.00 95.94 200 ALA A O 1
ATOM 1513 N N . SER A 1 201 ? -2.443 -4.036 7.092 1.00 94.44 201 SER A N 1
ATOM 1514 C CA . SER A 1 201 ? -3.105 -4.523 8.298 1.00 94.44 201 SER A CA 1
ATOM 1515 C C . SER A 1 201 ? -3.119 -3.457 9.388 1.00 94.44 201 SER A C 1
ATOM 1517 O O . SER A 1 201 ? -2.320 -2.522 9.393 1.00 94.44 201 SER A O 1
ATOM 1519 N N . VAL A 1 202 ? -4.067 -3.587 10.310 1.00 91.44 202 VAL A N 1
ATOM 1520 C CA . VAL A 1 202 ? -4.191 -2.732 11.492 1.00 91.44 202 VAL A CA 1
ATOM 1521 C C . VAL A 1 202 ? -4.399 -3.603 12.721 1.00 91.44 202 VAL A C 1
ATOM 1523 O O . VAL A 1 202 ? -5.037 -4.656 12.636 1.00 91.44 202 VAL A O 1
ATOM 1526 N N . LYS A 1 203 ? -3.857 -3.183 13.866 1.00 90.75 203 LYS A N 1
ATOM 1527 C CA . LYS A 1 203 ? -4.033 -3.910 15.124 1.00 90.75 203 LYS A CA 1
ATOM 1528 C C . LYS A 1 203 ? -5.475 -3.820 15.613 1.00 90.75 203 LYS A C 1
ATOM 1530 O O . LYS A 1 203 ? -6.150 -2.807 15.432 1.00 90.75 203 LYS A O 1
ATOM 1535 N N . ILE A 1 204 ? -5.938 -4.871 16.270 1.00 88.06 204 ILE A N 1
ATOM 1536 C CA . ILE A 1 204 ? -7.231 -4.903 16.944 1.00 88.06 204 ILE A CA 1
ATOM 1537 C C . ILE A 1 204 ? -6.993 -4.633 18.428 1.00 88.06 204 ILE A C 1
ATOM 1539 O O . ILE A 1 204 ? -6.233 -5.336 19.091 1.00 88.06 204 ILE A O 1
ATOM 1543 N N . HIS A 1 205 ? -7.662 -3.612 18.949 1.00 85.81 205 HIS A N 1
ATOM 1544 C CA . HIS A 1 205 ? -7.664 -3.300 20.363 1.00 85.81 205 HIS A CA 1
ATOM 1545 C C . HIS A 1 205 ? -8.618 -4.229 21.124 1.00 85.81 205 HIS A C 1
ATOM 1547 O O . HIS A 1 205 ? -9.830 -4.245 20.883 1.00 85.81 205 HIS A O 1
ATOM 1553 N N . ASN A 1 206 ? -8.071 -4.958 22.093 1.00 82.94 206 ASN A N 1
ATOM 1554 C CA . ASN A 1 206 ? -8.813 -5.778 23.034 1.00 82.94 206 ASN A CA 1
ATOM 1555 C C . ASN A 1 206 ? -8.946 -5.042 24.373 1.00 82.94 206 ASN A C 1
ATOM 1557 O O . ASN A 1 206 ? -7.998 -4.986 25.150 1.00 82.94 206 ASN A O 1
ATOM 1561 N N . MET A 1 207 ? -10.150 -4.544 24.671 1.00 79.62 207 MET A N 1
ATOM 1562 C CA . MET A 1 207 ? -10.443 -3.817 25.919 1.00 79.62 207 MET A CA 1
ATOM 1563 C C . MET A 1 207 ? -10.243 -4.657 27.189 1.00 79.62 207 MET A C 1
ATOM 1565 O O . MET A 1 207 ? -10.129 -4.100 28.277 1.00 79.62 207 MET A O 1
ATOM 1569 N N . LEU A 1 208 ? -10.258 -5.989 27.073 1.00 80.69 208 LEU A N 1
ATOM 1570 C CA . LEU A 1 208 ? -10.066 -6.901 28.202 1.00 80.69 208 LEU A CA 1
ATOM 1571 C C . LEU A 1 208 ? -8.592 -7.251 28.427 1.00 80.69 208 LEU A C 1
ATOM 1573 O O . LEU A 1 208 ? -8.262 -7.833 29.458 1.00 80.69 208 LEU A O 1
ATOM 1577 N N . SER A 1 209 ? -7.715 -6.909 27.481 1.00 80.69 209 SER A N 1
ATOM 1578 C CA . SER A 1 209 ? -6.285 -7.152 27.601 1.00 80.69 209 SER A CA 1
ATOM 1579 C C . SER A 1 209 ? -5.564 -5.876 28.038 1.00 80.69 209 SER A C 1
ATOM 1581 O O . SER A 1 209 ? -5.585 -4.884 27.306 1.00 80.69 209 SER A O 1
ATOM 1583 N N . PRO A 1 210 ? -4.847 -5.895 29.175 1.00 80.62 210 PRO A N 1
ATOM 1584 C CA . PRO A 1 210 ? -4.002 -4.773 29.576 1.00 80.62 210 PRO A CA 1
ATOM 1585 C C . PRO A 1 210 ? -2.777 -4.591 28.660 1.00 80.62 210 PRO A C 1
ATOM 1587 O O . PRO A 1 210 ? -2.100 -3.571 28.752 1.00 80.62 210 PRO A O 1
ATOM 1590 N N . TRP A 1 211 ? -2.490 -5.564 27.787 1.00 80.75 211 TRP A N 1
ATOM 1591 C CA . TRP A 1 211 ? -1.360 -5.549 26.853 1.00 80.75 211 TRP A CA 1
ATOM 1592 C C . TRP A 1 211 ? -1.727 -4.986 25.480 1.00 80.75 211 TRP A C 1
ATOM 1594 O O . TRP A 1 211 ? -0.846 -4.727 24.662 1.00 80.75 211 TRP A O 1
ATOM 1604 N N . SER A 1 212 ? -3.018 -4.771 25.217 1.00 76.75 212 SER A N 1
ATOM 1605 C CA . SER A 1 212 ? -3.462 -4.289 23.919 1.00 76.75 212 SER A CA 1
ATOM 1606 C C . SER A 1 212 ? -3.179 -2.796 23.738 1.00 76.75 212 SER A C 1
ATOM 1608 O O . SER A 1 212 ? -3.525 -1.998 24.614 1.00 76.75 212 SER A O 1
ATOM 1610 N N . PRO A 1 213 ? -2.588 -2.382 22.599 1.00 72.81 213 PRO A N 1
ATOM 1611 C CA . PRO A 1 213 ? -2.306 -0.978 22.346 1.00 72.81 213 PRO A CA 1
ATOM 1612 C C . PRO A 1 213 ? -3.617 -0.185 22.340 1.00 72.81 213 PRO A C 1
ATOM 1614 O O . PRO A 1 213 ? -4.597 -0.647 21.747 1.00 72.81 213 PRO A O 1
ATOM 1617 N N . PRO A 1 214 ? -3.668 0.993 22.983 1.00 76.81 214 PRO A N 1
ATOM 1618 C CA . PRO A 1 214 ? -4.876 1.800 22.996 1.00 76.81 214 PRO A CA 1
ATOM 1619 C C . PRO A 1 214 ? -5.239 2.234 21.566 1.00 76.81 214 PRO A C 1
ATOM 1621 O O . PRO A 1 214 ? -4.344 2.454 20.742 1.00 76.81 214 PRO A O 1
ATOM 1624 N N . PRO A 1 215 ? -6.537 2.389 21.253 1.00 75.62 215 PRO A N 1
ATOM 1625 C CA . PRO A 1 215 ? -6.968 2.910 19.966 1.00 75.62 215 PRO A CA 1
ATOM 1626 C C . PRO A 1 215 ? -6.573 4.387 19.877 1.00 75.62 215 PRO A C 1
ATOM 1628 O O . PRO A 1 215 ? -7.275 5.266 20.372 1.00 75.62 215 PRO A O 1
ATOM 1631 N N . LEU A 1 216 ? -5.417 4.660 19.274 1.00 74.44 216 LEU A N 1
ATOM 1632 C CA . LEU A 1 216 ? -4.947 6.014 19.008 1.00 74.44 216 LEU A CA 1
ATOM 1633 C C . LEU A 1 216 ? -5.307 6.404 17.574 1.00 74.44 216 LEU A C 1
ATOM 1635 O O . LEU A 1 216 ? -5.012 5.660 16.631 1.00 74.44 216 LEU A O 1
ATOM 1639 N N . ARG A 1 217 ? -5.933 7.574 17.427 1.00 71.75 217 ARG A N 1
ATOM 1640 C CA . ARG A 1 217 ? -6.115 8.259 16.145 1.00 71.75 217 ARG A CA 1
ATOM 1641 C C . ARG A 1 217 ? -5.181 9.456 16.094 1.00 71.75 217 ARG A C 1
ATOM 1643 O O . ARG A 1 217 ? -5.126 10.227 17.048 1.00 71.75 217 ARG A O 1
ATOM 1650 N N . GLY A 1 218 ? -4.466 9.611 14.992 1.00 67.19 218 GLY A N 1
ATOM 1651 C CA . GLY A 1 218 ? -3.594 10.752 14.774 1.00 67.19 218 GLY A CA 1
ATOM 1652 C C . GLY A 1 218 ? -3.437 11.041 13.294 1.00 67.19 218 GLY A C 1
ATOM 1653 O O . GLY A 1 218 ? -2.508 10.538 12.670 1.00 67.19 218 GLY A O 1
ATOM 1654 N N . ALA A 1 219 ? -4.298 11.906 12.750 1.00 63.31 219 ALA A N 1
ATOM 1655 C CA . ALA A 1 219 ? -4.156 12.444 11.391 1.00 63.31 219 ALA A CA 1
ATOM 1656 C C . ALA A 1 219 ? -2.841 13.229 11.198 1.00 63.31 219 ALA A C 1
ATOM 1658 O O . ALA A 1 219 ? -2.374 13.404 10.072 1.00 63.31 219 ALA A O 1
ATOM 1659 N N . GLU A 1 220 ? -2.203 13.624 12.304 1.00 68.62 220 GLU A N 1
ATOM 1660 C CA . GLU A 1 220 ? -0.849 14.184 12.364 1.00 68.62 220 GLU A CA 1
ATOM 1661 C C . GLU A 1 220 ? 0.197 13.307 11.658 1.00 68.62 220 GLU A C 1
ATOM 1663 O O . GLU A 1 220 ? 1.188 13.825 11.150 1.00 68.62 220 GLU A O 1
ATOM 1668 N N . SER A 1 221 ? -0.020 11.987 11.566 1.00 79.06 221 SER A N 1
ATOM 1669 C CA . SER A 1 221 ? 0.885 11.092 10.833 1.00 79.06 221 SER A CA 1
ATOM 1670 C C . SER A 1 221 ? 0.809 11.283 9.313 1.00 79.06 221 SER A C 1
ATOM 1672 O O . SER A 1 221 ? 1.800 11.069 8.613 1.00 79.06 221 SER A O 1
ATOM 1674 N N . LEU A 1 222 ? -0.345 11.715 8.790 1.00 89.25 222 LEU A N 1
ATOM 1675 C CA . LEU A 1 222 ? -0.588 11.857 7.354 1.00 89.25 222 LEU A CA 1
ATOM 1676 C C . LEU A 1 222 ? -0.179 13.234 6.829 1.00 89.25 222 LEU A C 1
ATOM 1678 O O . LEU A 1 222 ? 0.285 13.335 5.695 1.00 89.25 222 LEU A O 1
ATOM 1682 N N . PHE A 1 223 ? -0.304 14.290 7.638 1.00 90.50 223 PHE A N 1
ATOM 1683 C CA . PHE A 1 223 ? 0.036 15.656 7.229 1.00 90.50 223 PHE A CA 1
ATOM 1684 C C . PHE A 1 223 ? 1.450 15.816 6.635 1.00 90.50 223 PHE A C 1
ATOM 1686 O O . PHE A 1 223 ? 1.547 16.348 5.526 1.00 90.50 223 PHE A O 1
ATOM 1693 N N . PRO A 1 224 ? 2.548 15.361 7.281 1.00 91.31 224 PRO A N 1
ATOM 1694 C CA . PRO A 1 224 ? 3.891 15.528 6.723 1.00 91.31 224 PRO A CA 1
ATOM 1695 C C . PRO A 1 224 ? 4.065 14.764 5.407 1.00 91.31 224 PRO A C 1
ATOM 1697 O O . PRO A 1 224 ? 4.747 15.240 4.500 1.00 91.31 224 PRO A O 1
ATOM 1700 N N . LEU A 1 225 ? 3.409 13.609 5.275 1.00 91.25 225 LEU A N 1
ATOM 1701 C CA . LEU A 1 225 ? 3.462 12.789 4.072 1.00 91.25 225 LEU A CA 1
ATOM 1702 C C . LEU A 1 225 ? 2.715 13.461 2.913 1.00 91.25 225 LEU A C 1
ATOM 1704 O O . LEU A 1 225 ? 3.275 13.626 1.833 1.00 91.25 225 LEU A O 1
ATOM 1708 N N . ILE A 1 226 ? 1.491 13.938 3.150 1.00 92.62 226 ILE A N 1
ATOM 1709 C CA . ILE A 1 226 ? 0.722 14.681 2.143 1.00 92.62 226 ILE A CA 1
ATOM 1710 C C . ILE A 1 226 ? 1.448 15.979 1.776 1.00 92.62 226 ILE A C 1
ATOM 1712 O O . ILE A 1 226 ? 1.550 16.311 0.600 1.00 92.62 226 ILE A O 1
ATOM 1716 N N . GLY A 1 227 ? 2.012 16.689 2.755 1.00 91.88 227 GLY A N 1
ATOM 1717 C CA . GLY A 1 227 ? 2.768 17.920 2.529 1.00 91.88 227 GLY A CA 1
ATOM 1718 C C . GLY A 1 227 ? 4.005 17.710 1.658 1.00 91.88 227 GLY A C 1
ATOM 1719 O O . GLY A 1 227 ? 4.273 18.537 0.787 1.00 91.88 227 GLY A O 1
ATOM 1720 N N . ARG A 1 228 ? 4.724 16.594 1.849 1.00 92.00 228 ARG A N 1
ATOM 1721 C CA . ARG A 1 228 ? 5.895 16.223 1.039 1.00 92.00 228 ARG A CA 1
ATOM 1722 C C . ARG A 1 228 ? 5.539 15.959 -0.424 1.00 92.00 228 ARG A C 1
ATOM 1724 O O . ARG A 1 228 ? 6.323 16.306 -1.300 1.00 92.00 228 ARG A O 1
ATOM 1731 N N . HIS A 1 229 ? 4.388 15.341 -0.674 1.00 90.31 229 HIS A N 1
ATOM 1732 C CA . HIS A 1 229 ? 3.997 14.885 -2.010 1.00 90.31 229 HIS A CA 1
ATOM 1733 C C . HIS A 1 229 ? 3.142 15.889 -2.775 1.00 90.31 229 HIS A C 1
ATOM 1735 O O . HIS A 1 229 ? 3.400 16.141 -3.945 1.00 90.31 229 HIS A O 1
ATOM 1741 N N . TRP A 1 230 ? 2.131 16.454 -2.118 1.00 91.00 230 TRP A N 1
ATOM 1742 C CA . TRP A 1 230 ? 1.103 17.301 -2.735 1.00 91.00 230 TRP A CA 1
ATOM 1743 C C . TRP A 1 230 ? 1.268 18.787 -2.389 1.00 91.00 230 TRP A C 1
ATOM 1745 O O . TRP A 1 230 ? 0.521 19.649 -2.858 1.00 91.00 230 TRP A O 1
ATOM 1755 N N . GLY A 1 231 ? 2.249 19.113 -1.546 1.00 91.94 231 GLY A N 1
ATOM 1756 C CA . GLY A 1 231 ? 2.487 20.459 -1.049 1.00 91.94 231 GLY A CA 1
ATOM 1757 C C . GLY A 1 231 ? 1.646 20.810 0.181 1.00 91.94 231 GLY A C 1
ATOM 1758 O O . GLY A 1 231 ? 0.544 20.308 0.408 1.00 91.94 231 GLY A O 1
ATOM 1759 N N . VAL A 1 232 ? 2.182 21.726 0.990 1.00 92.69 232 VAL A N 1
ATOM 1760 C CA . VAL A 1 232 ? 1.645 22.080 2.314 1.00 92.69 232 VAL A CA 1
ATOM 1761 C C . VAL A 1 232 ? 0.217 22.632 2.249 1.00 92.69 232 VAL A C 1
ATOM 1763 O O . VAL A 1 232 ? -0.610 22.293 3.092 1.00 92.69 232 VAL A O 1
ATOM 1766 N N . GLU A 1 233 ? -0.109 23.453 1.249 1.00 92.12 233 GLU A N 1
ATOM 1767 C CA . GLU A 1 233 ? -1.447 24.051 1.144 1.00 92.12 233 GLU A CA 1
ATOM 1768 C C . GLU A 1 233 ? -2.524 23.011 0.818 1.00 92.12 233 GLU A C 1
ATOM 1770 O O . GLU A 1 233 ? -3.583 22.999 1.446 1.00 92.12 233 GLU A O 1
ATOM 1775 N N . LYS A 1 234 ? -2.233 22.066 -0.085 1.00 88.75 234 LYS A N 1
ATOM 1776 C CA . LYS A 1 234 ? -3.144 20.943 -0.343 1.00 88.75 234 LYS A CA 1
ATOM 1777 C C . LYS A 1 234 ? -3.241 20.016 0.859 1.00 88.75 234 LYS A C 1
ATOM 1779 O O . LYS A 1 234 ? -4.335 19.557 1.163 1.00 88.75 234 LYS A O 1
ATOM 1784 N N . ALA A 1 235 ? -2.137 19.787 1.573 1.00 91.06 235 ALA A N 1
ATOM 1785 C CA . ALA A 1 235 ? -2.149 18.996 2.798 1.00 91.06 235 ALA A CA 1
ATOM 1786 C C . ALA A 1 235 ? -3.084 19.592 3.856 1.00 91.06 235 ALA A C 1
ATOM 1788 O O . ALA A 1 235 ? -3.887 18.861 4.427 1.00 91.06 235 ALA A O 1
ATOM 1789 N N . LYS A 1 236 ? -3.059 20.915 4.067 1.00 90.81 236 LYS A N 1
ATOM 1790 C CA . LYS A 1 236 ? -3.987 21.592 4.989 1.00 90.81 236 LYS A CA 1
ATOM 1791 C C . LYS A 1 236 ? -5.446 21.386 4.586 1.00 90.81 236 LYS A C 1
ATOM 1793 O O . LYS A 1 236 ? -6.252 20.996 5.426 1.00 90.81 236 LYS A O 1
ATOM 1798 N N . VAL A 1 237 ? -5.778 21.616 3.312 1.00 90.06 237 VAL A N 1
ATOM 1799 C CA . VAL A 1 237 ? -7.142 21.409 2.792 1.00 90.06 237 VAL A CA 1
ATOM 1800 C C . VAL A 1 237 ? -7.568 19.954 2.967 1.00 90.06 237 VAL A C 1
ATOM 1802 O O . VAL A 1 237 ? -8.683 19.689 3.410 1.00 90.06 237 VAL A O 1
ATOM 1805 N N . MET A 1 238 ? -6.671 19.013 2.674 1.00 88.25 238 MET A N 1
ATOM 1806 C CA . MET A 1 238 ? -6.953 17.589 2.779 1.00 88.25 238 MET A CA 1
ATOM 1807 C C . MET A 1 238 ? -7.195 17.171 4.231 1.00 88.25 238 MET A C 1
ATOM 1809 O O . MET A 1 238 ? -8.205 16.536 4.505 1.00 88.25 238 MET A O 1
ATOM 1813 N N . ILE A 1 239 ? -6.341 17.570 5.178 1.00 88.25 239 ILE A N 1
ATOM 1814 C CA . ILE A 1 239 ? -6.545 17.267 6.604 1.00 88.25 239 ILE A CA 1
ATOM 1815 C C . ILE A 1 239 ? -7.856 17.877 7.120 1.00 88.25 239 ILE A C 1
ATOM 1817 O O . ILE A 1 239 ? -8.587 17.216 7.855 1.00 88.25 239 ILE A O 1
ATOM 1821 N N . GLN A 1 240 ? -8.211 19.094 6.692 1.00 86.00 240 GLN A N 1
ATOM 1822 C CA . GLN A 1 240 ? -9.509 19.692 7.028 1.00 86.00 240 GLN A CA 1
ATOM 1823 C C . GLN A 1 240 ? -10.684 18.881 6.463 1.00 86.00 240 GLN A C 1
ATOM 1825 O O . GLN A 1 240 ? -11.667 18.651 7.164 1.00 86.00 240 GLN A O 1
ATOM 1830 N N . GLN A 1 241 ? -10.588 18.410 5.216 1.00 83.50 241 GLN A N 1
ATOM 1831 C CA . GLN A 1 241 ? -11.603 17.535 4.625 1.00 83.50 241 GLN A CA 1
ATOM 1832 C C . GLN A 1 241 ? -11.705 16.207 5.381 1.00 83.50 241 GLN A C 1
ATOM 1834 O O . GLN A 1 241 ? -12.811 15.783 5.704 1.00 83.50 241 GLN A O 1
ATOM 1839 N N . MET A 1 242 ? -10.575 15.584 5.725 1.00 83.75 242 MET A N 1
ATOM 1840 C CA . MET A 1 242 ? -10.535 14.342 6.502 1.00 83.75 242 MET A CA 1
ATOM 1841 C C . MET A 1 242 ? -11.226 14.494 7.861 1.00 83.75 242 MET A C 1
ATOM 1843 O O . MET A 1 242 ? -12.053 13.651 8.202 1.00 83.75 242 MET A O 1
ATOM 1847 N N . GLY A 1 243 ? -10.949 15.583 8.588 1.00 71.88 243 GLY A N 1
ATOM 1848 C CA . GLY A 1 243 ? -11.577 15.872 9.883 1.00 71.88 243 GLY A CA 1
ATOM 1849 C C . GLY A 1 243 ? -13.088 16.111 9.789 1.00 71.88 243 GLY A C 1
ATOM 1850 O O . GLY A 1 243 ? -13.838 15.699 10.667 1.00 71.88 243 GLY A O 1
ATOM 1851 N N . ASN A 1 244 ? -13.568 16.692 8.687 1.00 61.78 244 ASN A N 1
ATOM 1852 C CA . ASN A 1 244 ? -15.003 16.903 8.466 1.00 61.78 244 ASN A CA 1
ATOM 1853 C C . ASN A 1 244 ? -15.767 15.614 8.104 1.00 61.78 244 ASN A C 1
ATOM 1855 O O . ASN A 1 244 ? -16.995 15.591 8.177 1.00 61.78 244 ASN A O 1
ATOM 1859 N N . HIS A 1 245 ? -15.065 14.548 7.705 1.00 56.06 245 HIS A N 1
ATOM 1860 C CA . HIS A 1 245 ? -15.650 13.244 7.380 1.00 56.06 245 HIS A CA 1
ATOM 1861 C C . HIS A 1 245 ? -15.736 12.289 8.587 1.00 56.06 245 HIS A C 1
ATOM 1863 O O . HIS A 1 245 ? -16.023 11.103 8.397 1.00 56.06 245 HIS A O 1
ATOM 1869 N N . GLU A 1 246 ? -15.533 12.767 9.823 1.00 52.44 246 GLU A N 1
ATOM 1870 C CA . GLU A 1 246 ? -15.759 11.964 11.028 1.00 52.44 246 GLU A CA 1
ATOM 1871 C C . GLU A 1 246 ? -17.225 11.506 11.131 1.00 52.44 246 GLU A C 1
ATOM 1873 O O . GLU A 1 246 ? -18.115 12.212 11.602 1.00 52.44 246 GLU A O 1
ATOM 1878 N N . CYS A 1 247 ? -17.479 10.258 10.731 1.00 42.03 247 CYS A N 1
ATOM 1879 C CA . CYS A 1 247 ? -18.618 9.505 11.230 1.00 42.03 247 CYS A CA 1
ATOM 1880 C C . CYS A 1 247 ? -18.290 9.069 12.656 1.00 42.03 247 CYS A C 1
ATOM 1882 O O . CYS A 1 247 ? -17.408 8.235 12.882 1.00 42.03 247 CYS A O 1
ATOM 1884 N N . THR A 1 248 ? -19.020 9.650 13.603 1.00 37.09 248 THR A N 1
ATOM 1885 C CA . THR A 1 248 ? -19.072 9.235 15.001 1.00 37.09 248 THR A CA 1
ATOM 1886 C C . THR A 1 248 ? -19.102 7.708 15.116 1.00 37.09 248 THR A C 1
ATOM 1888 O O . THR A 1 248 ? -19.801 7.039 14.342 1.00 37.09 248 THR A O 1
ATOM 1891 N N . PRO A 1 249 ? -18.375 7.110 16.079 1.00 36.78 249 PRO A N 1
ATOM 1892 C CA . PRO A 1 249 ? -18.606 5.719 16.414 1.00 36.78 249 PRO A CA 1
ATOM 1893 C C . PRO A 1 249 ? -20.070 5.613 16.838 1.00 36.78 249 PRO A C 1
ATOM 1895 O O . PRO A 1 249 ? -20.466 6.134 17.880 1.00 36.78 249 PRO A O 1
ATOM 1898 N N . SER A 1 250 ? -20.892 4.974 16.004 1.00 39.66 250 SER A N 1
ATOM 1899 C CA . SER A 1 250 ? -22.252 4.592 16.366 1.00 39.66 250 SER A CA 1
ATOM 1900 C C . SER A 1 250 ? -22.142 3.520 17.446 1.00 39.66 250 SER A C 1
ATOM 1902 O O . SER A 1 250 ? -22.255 2.324 17.177 1.00 39.66 250 SER A O 1
ATOM 1904 N N . MET A 1 251 ? -21.880 3.943 18.682 1.00 36.97 251 MET A N 1
ATOM 1905 C CA . MET A 1 251 ? -22.216 3.147 19.844 1.00 36.97 251 MET A CA 1
ATOM 1906 C C . MET A 1 251 ? -23.720 2.935 19.767 1.00 36.97 251 MET A C 1
ATOM 1908 O O . MET A 1 251 ? -24.495 3.878 19.907 1.00 36.97 251 MET A O 1
ATOM 1912 N N . PHE A 1 252 ? -24.133 1.696 19.512 1.00 36.12 252 PHE A N 1
ATOM 1913 C CA . PHE A 1 252 ? -25.491 1.266 19.793 1.00 36.12 252 PHE A CA 1
ATOM 1914 C C . PHE A 1 252 ? -25.740 1.493 21.284 1.00 36.12 252 PHE A C 1
ATOM 1916 O O . PHE A 1 252 ? -25.438 0.633 22.115 1.00 36.12 252 PHE A O 1
ATOM 1923 N N . ALA A 1 253 ? -26.266 2.669 21.621 1.00 33.88 253 ALA A N 1
ATOM 1924 C CA . ALA A 1 253 ? -26.886 2.926 22.900 1.00 33.88 253 ALA A CA 1
ATOM 1925 C C . ALA A 1 253 ? -28.053 1.942 23.010 1.00 33.88 253 ALA A C 1
ATOM 1927 O O . ALA A 1 253 ? -29.115 2.136 22.421 1.00 33.88 253 ALA A O 1
ATOM 1928 N N . HIS A 1 254 ? -27.831 0.843 23.727 1.00 36.97 254 HIS A N 1
ATOM 1929 C CA . HIS A 1 254 ? -28.920 0.035 24.245 1.00 36.97 254 HIS A CA 1
ATOM 1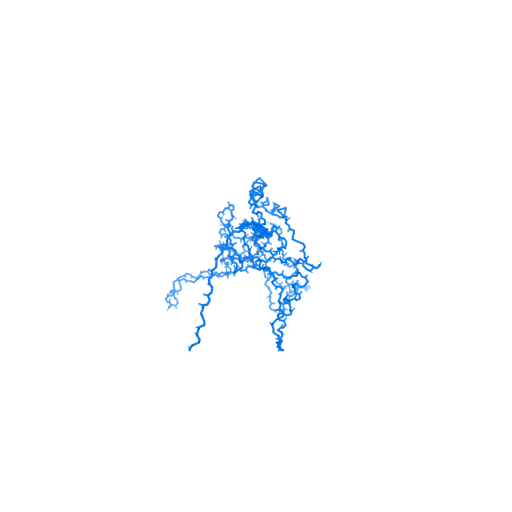930 C C . HIS A 1 254 ? -29.625 0.896 25.292 1.00 36.97 254 HIS A C 1
ATOM 1932 O O . HIS A 1 254 ? -29.272 0.879 26.468 1.00 36.97 254 HIS A O 1
ATOM 1938 N N . SER A 1 255 ? -30.586 1.704 24.844 1.00 30.05 255 SER A N 1
ATOM 1939 C CA . SER A 1 255 ? -31.567 2.300 25.735 1.00 30.05 255 SER A CA 1
ATOM 1940 C C . SER A 1 255 ? -32.402 1.151 26.288 1.00 30.05 255 SER A C 1
ATOM 1942 O O . SER A 1 255 ? -33.241 0.580 25.590 1.00 30.05 255 SER A O 1
ATOM 1944 N N . MET A 1 256 ? -32.108 0.753 27.527 1.00 38.88 256 MET A N 1
ATOM 1945 C CA . MET A 1 256 ? -33.028 -0.043 28.326 1.00 38.88 256 MET A CA 1
ATOM 1946 C C . MET A 1 256 ? -34.253 0.825 28.615 1.00 38.88 256 MET A C 1
ATOM 1948 O O . MET A 1 256 ? -34.312 1.515 29.628 1.00 38.88 256 MET A O 1
ATOM 1952 N N . ALA A 1 257 ? -35.238 0.789 27.726 1.00 32.78 257 ALA A N 1
ATOM 1953 C CA . ALA A 1 257 ? -36.600 1.124 28.097 1.00 32.78 257 ALA A CA 1
ATOM 1954 C C . ALA A 1 257 ? -37.233 -0.157 28.654 1.00 32.78 257 ALA A C 1
ATOM 1956 O O . ALA A 1 257 ? -37.636 -1.046 27.904 1.00 32.78 257 ALA A O 1
ATOM 1957 N N . GLN A 1 258 ? -37.260 -0.282 29.983 1.00 34.91 258 GLN A N 1
ATOM 1958 C CA . GLN A 1 258 ? -38.170 -1.216 30.639 1.00 34.91 258 GLN A CA 1
ATOM 1959 C C . GLN A 1 258 ? -39.608 -0.817 30.267 1.00 34.91 258 GLN A C 1
ATOM 1961 O O . GLN A 1 258 ? -39.944 0.363 30.394 1.00 34.91 258 GLN A O 1
ATOM 1966 N N . PRO A 1 259 ? -40.480 -1.744 29.838 1.00 33.22 259 PRO A N 1
ATOM 1967 C CA . PRO A 1 259 ? -41.897 -1.443 29.772 1.00 33.22 259 PRO A CA 1
ATOM 1968 C C . PRO A 1 259 ? -42.424 -1.302 31.204 1.00 33.22 259 PRO A C 1
ATOM 1970 O O . PRO A 1 259 ? -42.438 -2.255 31.985 1.00 33.22 259 PRO A O 1
ATOM 1973 N N . ALA A 1 260 ? -42.821 -0.077 31.538 1.00 31.73 260 ALA A N 1
ATOM 1974 C CA . ALA A 1 260 ? -43.616 0.233 32.709 1.00 31.73 260 ALA A CA 1
ATOM 1975 C C . ALA A 1 260 ? -44.959 -0.497 32.585 1.00 31.73 260 ALA A C 1
ATOM 1977 O O . ALA A 1 260 ? -45.779 -0.175 31.723 1.00 31.73 260 ALA A O 1
ATOM 1978 N N . TRP A 1 261 ? -45.180 -1.495 33.438 1.00 31.72 261 TRP A N 1
ATOM 1979 C CA . TRP A 1 261 ? -46.515 -2.031 33.661 1.00 31.72 261 TRP A CA 1
ATOM 1980 C C . TRP A 1 261 ? -47.377 -0.901 34.213 1.00 31.72 261 TRP A C 1
ATOM 1982 O O . TRP A 1 261 ? -47.140 -0.393 35.307 1.00 31.72 261 TRP A O 1
ATOM 1992 N N . SER A 1 262 ? -48.332 -0.467 33.397 1.00 34.69 262 SER A N 1
ATOM 1993 C CA . SER A 1 262 ? -49.339 0.505 33.791 1.00 34.69 262 SER A CA 1
ATOM 1994 C C . SER A 1 262 ? -50.344 -0.218 34.671 1.00 34.69 262 SER A C 1
ATOM 1996 O O . SER A 1 262 ? -51.115 -1.056 34.211 1.00 34.69 262 SER A O 1
ATOM 1998 N N . GLN A 1 263 ? -50.268 0.103 35.951 1.00 37.56 263 GLN A N 1
ATOM 1999 C CA . GLN A 1 263 ? -51.308 -0.081 36.940 1.00 37.56 263 GLN A CA 1
ATOM 2000 C C . GLN A 1 263 ? -52.556 0.676 36.461 1.00 37.56 263 GLN A C 1
ATOM 2002 O O . GLN A 1 263 ? -52.529 1.899 36.330 1.00 37.56 263 GLN A O 1
ATOM 2007 N N . LEU A 1 264 ? -53.621 -0.055 36.143 1.00 38.06 264 LEU A N 1
ATOM 2008 C CA . LEU A 1 264 ? -54.968 0.487 36.017 1.00 38.06 264 LEU A CA 1
ATOM 2009 C C . LEU A 1 264 ? -55.880 -0.379 36.876 1.00 38.06 264 LEU A C 1
ATOM 2011 O O . LEU A 1 264 ? -56.315 -1.455 36.470 1.00 38.06 264 LEU A O 1
ATOM 2015 N N . ASP A 1 265 ? -56.103 0.124 38.085 1.00 37.25 265 ASP A N 1
ATOM 2016 C CA . ASP A 1 265 ? -57.271 -0.171 38.896 1.00 37.25 265 ASP A CA 1
ATOM 2017 C C . ASP A 1 265 ? -58.524 0.284 38.134 1.00 37.25 265 ASP A C 1
ATOM 2019 O O . ASP A 1 265 ? -58.621 1.442 37.719 1.00 37.25 265 ASP A O 1
ATOM 2023 N N . VAL A 1 266 ? -59.488 -0.620 37.977 1.00 42.88 266 VAL A N 1
ATOM 2024 C CA . VAL A 1 266 ? -60.907 -0.278 37.837 1.00 42.88 266 VAL A CA 1
ATOM 2025 C C . VAL A 1 266 ? -61.669 -1.247 38.734 1.00 42.88 266 VAL A C 1
ATOM 2027 O O . VAL A 1 266 ? -61.903 -2.399 38.374 1.00 42.88 266 VAL A O 1
ATOM 2030 N N . ASP A 1 267 ? -61.994 -0.760 39.929 1.00 38.06 267 ASP A N 1
ATOM 2031 C CA . ASP A 1 267 ? -63.063 -1.272 40.783 1.00 38.06 267 ASP A CA 1
ATOM 2032 C C . ASP A 1 267 ? -64.426 -1.075 40.102 1.00 38.06 267 ASP A C 1
ATOM 2034 O O . ASP A 1 267 ? -64.652 -0.054 39.445 1.00 38.06 267 ASP A O 1
ATOM 2038 N N . GLY A 1 268 ? -65.360 -1.997 40.347 1.00 34.88 268 GLY A N 1
ATOM 2039 C CA . GLY A 1 268 ? -66.788 -1.730 40.170 1.00 34.88 268 GLY A CA 1
ATOM 2040 C C . GLY A 1 268 ? -67.638 -2.942 39.809 1.00 34.88 268 GLY A C 1
ATOM 2041 O O . GLY A 1 268 ? -67.796 -3.239 38.631 1.00 34.88 268 GLY A O 1
ATOM 2042 N N . ASP A 1 269 ? -68.167 -3.583 40.853 1.00 39.75 269 ASP A N 1
ATOM 2043 C CA . ASP A 1 269 ? -69.348 -4.456 40.938 1.00 39.75 269 ASP A CA 1
ATOM 2044 C C . ASP A 1 269 ? -70.321 -4.478 39.742 1.00 39.75 269 ASP A C 1
ATOM 2046 O O . ASP A 1 269 ? -70.750 -3.435 39.260 1.00 39.75 269 ASP A O 1
ATOM 2050 N N . ASP A 1 270 ? -70.787 -5.679 39.381 1.00 44.59 270 ASP A N 1
ATOM 2051 C CA . ASP A 1 270 ? -72.208 -6.019 39.539 1.00 44.59 270 ASP A CA 1
ATOM 2052 C C . ASP A 1 270 ? -72.442 -7.539 39.472 1.00 44.59 270 ASP A C 1
ATOM 2054 O O . ASP A 1 270 ? -71.734 -8.300 38.808 1.00 44.59 270 ASP A O 1
ATOM 2058 N N . ALA A 1 271 ? -73.426 -7.959 40.262 1.00 43.75 271 ALA A N 1
ATOM 2059 C CA . ALA A 1 271 ? -73.740 -9.315 40.679 1.00 43.75 271 ALA A CA 1
ATOM 2060 C C . ALA A 1 271 ? -74.685 -10.080 39.723 1.00 43.75 271 ALA A C 1
ATOM 2062 O O . ALA A 1 271 ? -75.126 -9.570 38.701 1.00 43.75 271 ALA A O 1
ATOM 2063 N N . GLU A 1 272 ? -75.052 -11.289 40.175 1.00 41.75 272 GLU A N 1
ATOM 2064 C CA . GLU A 1 272 ? -75.963 -12.297 39.596 1.00 41.75 272 GLU A CA 1
ATOM 2065 C C . GLU A 1 272 ? -75.286 -13.237 38.584 1.00 41.75 272 GLU A C 1
ATOM 2067 O O . GLU A 1 272 ? -74.692 -12.822 37.605 1.00 41.75 272 GLU A O 1
ATOM 2072 N N . GLY A 1 273 ? -75.261 -14.559 38.738 1.00 35.16 273 GLY A N 1
ATOM 2073 C CA . GLY A 1 273 ? -76.199 -15.472 39.376 1.00 35.16 273 GLY A CA 1
ATOM 2074 C C . GLY A 1 273 ? -76.529 -16.567 38.350 1.00 35.16 273 GLY A C 1
ATOM 2075 O O . GLY A 1 273 ? -76.699 -16.263 37.177 1.00 35.16 273 GLY A O 1
ATOM 2076 N N . ILE A 1 274 ? -76.651 -17.820 38.812 1.00 40.00 274 ILE A N 1
ATOM 2077 C CA . ILE A 1 274 ? -77.182 -19.027 38.123 1.00 40.00 274 ILE A CA 1
ATOM 2078 C C . ILE A 1 274 ? -76.151 -20.144 37.844 1.00 40.00 274 ILE A C 1
ATOM 2080 O O . ILE A 1 274 ? -75.463 -20.210 36.833 1.00 40.00 274 ILE A O 1
ATOM 2084 N N . ALA A 1 275 ? -76.100 -21.034 38.839 1.00 38.41 275 ALA A N 1
ATOM 2085 C CA . ALA A 1 275 ? -76.218 -22.496 38.814 1.00 38.41 275 ALA A CA 1
ATOM 2086 C C . ALA A 1 275 ? -75.932 -23.335 37.541 1.00 38.41 275 ALA A C 1
ATOM 2088 O O . ALA A 1 275 ? -76.505 -23.126 36.482 1.00 38.41 275 ALA A O 1
ATOM 2089 N N . MET A 1 276 ? -75.224 -24.443 37.816 1.00 37.53 276 MET A N 1
ATOM 2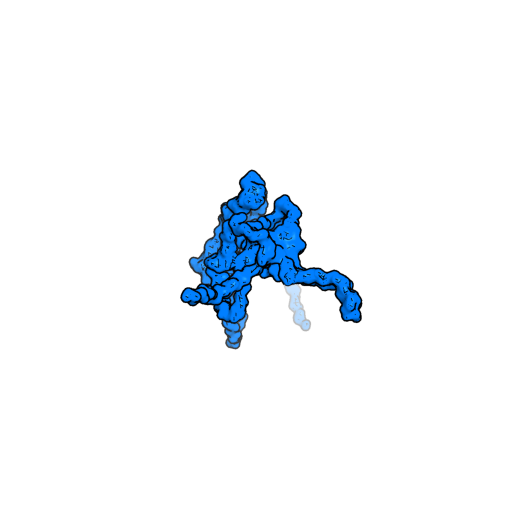090 C CA . MET A 1 276 ? -75.370 -25.814 37.286 1.00 37.53 276 MET A CA 1
ATOM 2091 C C . MET A 1 276 ? -75.347 -26.052 35.765 1.00 37.53 276 MET A C 1
ATOM 2093 O O . MET A 1 276 ? -76.306 -25.762 35.065 1.00 37.53 276 MET A O 1
ATOM 2097 N N . LEU A 1 277 ? -74.387 -26.869 35.316 1.00 39.81 277 LEU A N 1
ATOM 2098 C CA . LEU A 1 277 ? -74.653 -28.284 35.006 1.00 39.81 277 LEU A CA 1
ATOM 2099 C C . LEU A 1 277 ? -73.354 -29.045 34.712 1.00 39.81 277 LEU A C 1
ATOM 2101 O O . LEU A 1 277 ? -72.501 -28.613 33.943 1.00 39.81 277 LEU A O 1
ATOM 2105 N N . ALA A 1 278 ? -73.242 -30.211 35.340 1.00 42.12 278 ALA A N 1
ATOM 2106 C CA . ALA A 1 278 ? -72.327 -31.272 34.964 1.00 42.12 278 ALA A CA 1
ATOM 2107 C C . ALA A 1 278 ? -72.819 -31.964 33.682 1.00 42.12 278 ALA A C 1
ATOM 2109 O O . ALA A 1 278 ? -74.022 -32.138 33.515 1.00 42.12 278 ALA A O 1
ATOM 2110 N N . SER A 1 279 ? -71.902 -32.455 32.850 1.00 37.50 279 SER A N 1
ATOM 2111 C CA . SER A 1 279 ? -71.887 -33.872 32.466 1.00 37.50 279 SER A CA 1
ATOM 2112 C C . SER A 1 279 ? -70.609 -34.199 31.706 1.00 37.50 279 SER A C 1
ATOM 2114 O O . SER A 1 279 ? -70.288 -33.583 30.694 1.00 37.50 279 SER A O 1
ATOM 2116 N N . SER A 1 280 ? -69.927 -35.225 32.198 1.00 40.69 280 SER A N 1
ATOM 2117 C CA . SER A 1 280 ? -69.000 -36.053 31.442 1.00 40.69 280 SER A CA 1
ATOM 2118 C C . SER A 1 280 ? -69.732 -36.801 30.325 1.00 40.69 280 SER A C 1
ATOM 2120 O O . SER A 1 280 ? -70.883 -37.208 30.512 1.00 40.69 280 SER A O 1
ATOM 2122 N N . ALA A 1 281 ? -69.026 -37.039 29.223 1.00 49.94 281 ALA A N 1
ATOM 2123 C CA . ALA A 1 281 ? -68.999 -38.292 28.471 1.00 49.94 281 ALA A CA 1
ATOM 2124 C C . ALA A 1 281 ? -67.708 -38.310 27.644 1.00 49.94 281 ALA A C 1
ATOM 2126 O O . ALA A 1 281 ? -67.435 -37.282 26.984 1.00 49.94 281 ALA A O 1
#

Sequence (281 aa):
MTGLNPPWRPDHAYVLTPHVEVTSEVAALAAGRHTWWTAIEITGRLSPILSGGADPKAQSRPDFCIELPIHSRGGGFEFGSLDDLSVEVLPTGSSSILQVLREQTLPSFLHAGSSILILAQIQIEVKKATPVRKSSSGHNRQNSADLMEDLAAELGDSQIGYAHIRVSYRHSAFPTLRDVTRLGGGVSSVQSRVDTVATASVKIHNMLSPWSPPPLRGAESLFPLIGRHWGVEKAKVMIQQMGNHECTPSMFAHSMAQPAWSQLDVDGDDAEGIAMLASSA